Protein AF-A0A1G2DG43-F1 (afdb_monomer)

pLDDT: mean 92.09, std 10.32, range [38.53, 98.62]

Foldseek 3Di:
DPDDDPPPLPQAAQAADPLLVVLLVVLVVLLVVLLVVQVVPDVCSVVLLVLLLLLLCLLLVQCVLFKAFHRNHPVQADARRRGVSVSSSLSSLLSVLLVVLCVPVVVPAPVVSLVSSLVSQLVVVVVVVLSCVVSVRMDGHPLNVVPAPPDDDSNHGPLSSVLSSLSSLLSVLLSLLVVCLVVVPDQPDQPDDPPVVLLVLLLSLLVSLCSNCVSFKAFDDDDPVQDDDRRDGVVVSVVLSCLLVVLLVCLCVVPVVDRPVVSLVSSLVSSLVPVVLVVLVCPVVVRMDGDPSSVSSAPCDADPPSRHGVSSSVSSSSSVSSSVSNSVSCVRSVRVVD

Secondary structure (DSSP, 8-state):
---S-------------HHHHHHHHHHHHHHHHHHHHHHHH-TTHHHHHHHHHHHHHHHHHHSGGGEE--SS-GGGEEETTEEHHHHHHHHHHHHHHHHHHHHHSTTS-HHHHHHHHHHHHHHHHHHHHHHHHHTTS-EE-HHHHHHS-S-EETTEETTHHHHHHHHHHHHHHHHHHHHHHHHT--PPP-SS--HHHHHHHHHHHHHHHHHHHGGGEEE-SS-GGGEEETTEEHHHHHHHHHHHHHHHHHHHHH-TTS-HHHHHHHHHHHHHHHHHHHHHHHHHTTSEEE-HHHHHT--SPBPTTT--BHHHHHHHHHHHHHHHHHHHHHHHHHHHT-

Solvent-accessible surface area (backbone atoms only — not comparable to full-atom values): 18213 Å² total; per-residue (Å²): 144,86,87,82,83,82,70,76,78,80,73,69,54,42,57,64,40,73,57,26,52,51,49,51,52,53,36,51,51,50,32,51,53,41,54,51,55,38,56,75,73,36,96,60,33,69,57,56,50,54,46,37,36,51,38,43,43,52,47,46,66,74,50,33,52,48,41,44,50,28,20,54,23,72,87,36,47,73,54,91,58,29,35,50,56,60,40,44,35,54,33,30,49,54,50,44,42,46,54,49,36,56,69,76,39,59,92,48,50,50,68,58,37,51,52,51,34,35,51,54,48,33,56,53,49,51,54,50,48,35,54,32,42,76,52,61,35,40,46,72,24,69,56,40,59,73,70,52,92,79,53,64,57,78,88,34,52,57,63,53,72,58,51,43,38,38,53,43,46,31,35,50,22,21,34,54,27,54,46,44,59,70,70,61,57,90,72,74,84,77,92,68,85,58,59,69,62,54,49,52,43,34,45,52,31,49,49,39,48,51,67,69,45,45,60,45,39,48,47,37,90,64,64,77,86,36,43,78,54,89,50,46,38,52,64,59,53,49,51,53,36,50,49,54,52,49,34,47,49,48,45,52,70,78,42,67,90,52,53,70,65,58,47,51,53,52,27,39,52,52,40,34,70,54,47,47,59,51,50,43,51,31,39,78,72,52,35,37,40,69,30,70,54,45,57,69,70,49,89,79,51,52,40,94,85,74,62,39,50,48,65,60,62,56,42,49,39,52,54,47,45,28,32,50,20,24,31,50,30,51,52,52,44,72,71,62,76,79

Radius of gyration: 20.34 Å; Cα contacts (8 Å, |Δi|>4): 394; chains: 1; bounding box: 60×52×55 Å

Structure (mmCIF, N/CA/C/O backbone):
data_AF-A0A1G2DG43-F1
#
_entry.id   AF-A0A1G2DG43-F1
#
loop_
_atom_site.group_PDB
_atom_site.id
_atom_site.type_symbol
_atom_site.label_atom_id
_atom_site.label_alt_id
_atom_site.label_comp_id
_atom_site.label_asym_id
_atom_site.label_entity_id
_atom_site.label_seq_id
_atom_site.pdbx_PDB_ins_code
_atom_site.Cartn_x
_atom_site.Cartn_y
_atom_site.Cartn_z
_atom_site.occupancy
_atom_site.B_iso_or_equiv
_atom_site.auth_seq_id
_atom_site.auth_comp_id
_atom_site.auth_asym_id
_atom_site.auth_atom_id
_atom_site.pdbx_PDB_model_num
ATOM 1 N N . MET A 1 1 ? 34.397 -15.440 -4.570 1.00 42.72 1 MET A N 1
ATOM 2 C CA . MET A 1 1 ? 33.409 -15.708 -5.636 1.00 42.72 1 MET A CA 1
ATOM 3 C C . MET A 1 1 ? 32.446 -14.517 -5.685 1.00 42.72 1 MET A C 1
ATOM 5 O O . MET A 1 1 ? 31.267 -14.672 -5.422 1.00 42.72 1 MET A O 1
ATOM 9 N N . LEU A 1 2 ? 32.991 -13.309 -5.891 1.00 42.50 2 LEU A N 1
ATOM 10 C CA . LEU A 1 2 ? 32.299 -12.019 -5.708 1.00 42.50 2 LEU A CA 1
ATOM 11 C C . LEU A 1 2 ? 32.772 -10.980 -6.746 1.00 42.50 2 LEU A C 1
ATOM 13 O O . LEU A 1 2 ? 32.818 -9.795 -6.466 1.00 42.50 2 LEU A O 1
ATOM 17 N N . ASP A 1 3 ? 33.137 -11.440 -7.942 1.00 40.53 3 ASP A N 1
ATOM 18 C CA . ASP A 1 3 ? 33.534 -10.575 -9.054 1.00 40.53 3 ASP A CA 1
ATOM 19 C C . ASP A 1 3 ? 32.882 -11.108 -10.324 1.00 40.53 3 ASP A C 1
ATOM 21 O O . ASP A 1 3 ? 33.398 -12.033 -10.948 1.00 40.53 3 ASP A O 1
ATOM 25 N N . THR A 1 4 ? 31.685 -10.610 -10.624 1.00 48.34 4 THR A N 1
ATOM 26 C CA . THR A 1 4 ? 31.028 -10.485 -11.942 1.00 48.34 4 THR A CA 1
ATOM 27 C C . THR A 1 4 ? 29.548 -10.197 -11.688 1.00 48.34 4 THR A C 1
ATOM 29 O O . THR A 1 4 ? 28.960 -10.810 -10.807 1.00 48.34 4 THR A O 1
ATOM 32 N N . PHE A 1 5 ? 28.968 -9.270 -12.457 1.00 41.66 5 PHE A N 1
ATOM 33 C CA . PHE A 1 5 ? 27.602 -8.724 -12.348 1.00 41.66 5 PHE A CA 1
ATOM 34 C C . PHE A 1 5 ? 27.416 -7.536 -11.390 1.00 41.66 5 PHE A C 1
ATOM 36 O O . PHE A 1 5 ? 26.649 -7.592 -10.439 1.00 41.66 5 PHE A O 1
ATOM 43 N N . LEU A 1 6 ? 28.001 -6.388 -11.740 1.00 38.53 6 LEU A N 1
ATOM 44 C CA . LEU A 1 6 ? 27.188 -5.170 -11.722 1.00 38.53 6 LEU A CA 1
ATOM 45 C C . LEU A 1 6 ? 26.705 -4.953 -13.162 1.00 38.53 6 LEU A C 1
ATOM 47 O O . LEU A 1 6 ? 27.418 -4.315 -13.941 1.00 38.53 6 LEU A O 1
ATOM 51 N N . PRO A 1 7 ? 25.565 -5.540 -13.586 1.00 43.62 7 PRO A N 1
ATOM 52 C CA . PRO A 1 7 ? 24.888 -5.011 -14.758 1.00 43.62 7 PRO A CA 1
ATOM 53 C C . PRO A 1 7 ? 24.679 -3.517 -14.503 1.00 43.62 7 PRO A C 1
ATOM 55 O O . PRO A 1 7 ? 24.339 -3.118 -13.387 1.00 43.62 7 PRO A O 1
ATOM 58 N N . ASN A 1 8 ? 24.978 -2.702 -15.517 1.00 44.72 8 ASN A N 1
ATOM 59 C CA . ASN A 1 8 ? 24.685 -1.271 -15.527 1.00 44.72 8 ASN A CA 1
ATOM 60 C C . ASN A 1 8 ? 23.327 -1.051 -14.845 1.00 44.72 8 ASN A C 1
ATOM 62 O O . ASN A 1 8 ? 22.371 -1.694 -15.285 1.00 44.72 8 ASN A O 1
ATOM 66 N N . PRO A 1 9 ? 23.218 -0.213 -13.795 1.00 52.38 9 PRO A N 1
ATOM 67 C CA . PRO A 1 9 ? 21.912 0.095 -13.239 1.00 52.38 9 PRO A CA 1
ATOM 68 C C . PRO A 1 9 ? 21.076 0.614 -14.405 1.00 52.38 9 PRO A C 1
ATOM 70 O O . PRO A 1 9 ? 21.485 1.568 -15.071 1.00 52.38 9 PRO A O 1
ATOM 73 N N . CYS A 1 10 ? 19.987 -0.085 -14.728 1.00 53.94 10 CYS A N 1
ATOM 74 C CA . CYS A 1 10 ? 19.051 0.336 -15.757 1.00 53.94 10 CYS A CA 1
ATOM 75 C C . CYS A 1 10 ? 18.528 1.709 -15.342 1.00 53.94 10 CYS A C 1
ATOM 77 O O . CYS A 1 10 ? 17.604 1.819 -14.544 1.00 53.94 10 CYS A O 1
ATOM 79 N N . PHE A 1 11 ? 19.169 2.774 -15.819 1.00 69.19 11 PHE A N 1
ATOM 80 C CA . PHE A 1 11 ? 18.642 4.112 -15.666 1.00 69.19 11 PHE A CA 1
ATOM 81 C C . PHE A 1 11 ? 17.390 4.157 -16.524 1.00 69.19 11 PHE A C 1
ATOM 83 O O . PHE A 1 11 ? 17.479 4.149 -17.751 1.00 69.19 11 PHE A O 1
ATOM 90 N N . VAL A 1 12 ? 16.235 4.164 -15.867 1.00 81.88 12 VAL A N 1
ATOM 91 C CA . VAL A 1 12 ? 14.957 4.458 -16.508 1.00 81.88 12 VAL A CA 1
ATOM 92 C C . VAL A 1 12 ? 15.103 5.714 -17.344 1.00 81.88 12 VAL A C 1
ATOM 94 O O . VAL A 1 12 ? 15.750 6.673 -16.913 1.00 81.88 12 VAL A O 1
ATOM 97 N N . ASP A 1 13 ? 14.537 5.703 -18.547 1.00 90.38 13 ASP A N 1
ATOM 98 C CA . ASP A 1 13 ? 14.584 6.867 -19.416 1.00 90.38 13 ASP A CA 1
ATOM 99 C C . ASP A 1 13 ? 13.811 8.021 -18.762 1.00 90.38 13 ASP A C 1
ATOM 101 O O . ASP A 1 13 ? 12.587 7.998 -18.649 1.00 90.38 13 ASP A O 1
ATOM 105 N N . LYS A 1 14 ? 14.545 9.037 -18.297 1.00 91.94 14 LYS A N 1
ATOM 106 C CA . LYS A 1 14 ? 13.989 10.245 -17.665 1.00 91.94 14 LYS A CA 1
ATOM 107 C C . LYS A 1 14 ? 13.866 11.411 -18.643 1.00 91.94 14 LYS A C 1
ATOM 109 O O . LYS A 1 14 ? 13.759 12.557 -1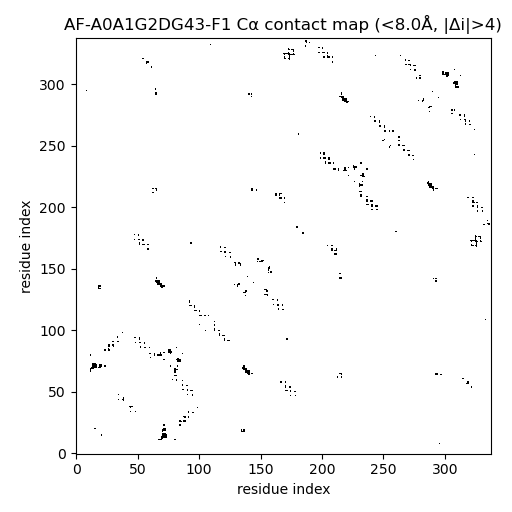8.199 1.00 91.94 14 LYS A O 1
ATOM 114 N N . SER A 1 15 ? 13.941 11.167 -19.950 1.00 94.56 15 SER A N 1
ATOM 115 C CA . SER A 1 15 ? 13.713 12.193 -20.965 1.00 94.56 15 SER A CA 1
ATOM 116 C C . SER A 1 15 ? 12.246 12.622 -20.950 1.00 94.56 15 SER A C 1
ATOM 118 O O . SER A 1 15 ? 11.348 11.800 -20.932 1.00 94.56 15 SER A O 1
ATOM 120 N N . LEU A 1 16 ? 11.962 13.923 -20.895 1.00 96.56 16 LEU A N 1
ATOM 121 C CA . LEU A 1 16 ? 10.571 14.380 -20.873 1.00 96.56 16 LEU A CA 1
ATOM 122 C C . LEU A 1 16 ? 9.963 14.254 -22.276 1.00 96.56 16 LEU A C 1
ATOM 124 O O . LEU A 1 16 ? 10.383 14.968 -23.190 1.00 96.56 16 LEU A O 1
ATOM 128 N N . THR A 1 17 ? 8.950 13.403 -22.437 1.00 97.12 17 THR A N 1
ATOM 129 C CA . THR A 1 17 ? 8.164 13.336 -23.679 1.00 97.12 17 THR A CA 1
ATOM 130 C C . THR A 1 17 ? 6.966 14.285 -23.620 1.00 97.12 17 THR A C 1
ATOM 132 O O . THR A 1 17 ? 6.580 14.777 -22.558 1.00 97.12 17 THR A O 1
ATOM 135 N N . TRP A 1 18 ? 6.337 14.547 -24.770 1.00 97.12 18 TRP A N 1
ATOM 136 C CA . TRP A 1 18 ? 5.094 15.326 -24.812 1.00 97.12 18 TRP A CA 1
ATOM 137 C C . TRP A 1 18 ? 3.977 14.665 -23.992 1.00 97.12 18 TRP A C 1
ATOM 139 O O . TRP A 1 18 ? 3.295 15.347 -23.228 1.00 97.12 18 TRP A O 1
ATOM 149 N N . CYS A 1 19 ? 3.825 13.341 -24.104 1.00 96.56 19 CYS A N 1
ATOM 150 C CA . CYS A 1 19 ? 2.866 12.574 -23.311 1.00 96.56 19 CYS A CA 1
ATOM 151 C C . CYS A 1 19 ? 3.152 12.706 -21.811 1.00 96.56 19 CYS A C 1
ATOM 153 O O . CYS A 1 19 ? 2.226 12.987 -21.052 1.00 96.56 19 CYS A O 1
ATOM 155 N N . GLY A 1 20 ? 4.423 12.599 -21.402 1.00 96.25 20 GLY A N 1
ATOM 156 C CA . GLY A 1 20 ? 4.839 12.776 -20.008 1.00 96.25 20 GLY A CA 1
ATOM 157 C C . GLY A 1 20 ? 4.494 14.165 -19.473 1.00 96.25 20 GLY A C 1
ATOM 158 O O . GLY A 1 20 ? 3.842 14.285 -18.439 1.00 96.25 20 GLY A O 1
ATOM 159 N N . ALA A 1 21 ? 4.815 15.220 -20.228 1.00 97.19 21 ALA A N 1
ATOM 160 C CA . ALA A 1 21 ? 4.497 16.596 -19.842 1.00 97.19 21 ALA A CA 1
ATOM 161 C C . ALA A 1 21 ? 2.983 16.843 -19.708 1.00 97.19 21 ALA A C 1
ATOM 163 O O . ALA A 1 21 ? 2.533 17.496 -18.764 1.00 97.19 21 ALA A O 1
ATOM 164 N N . VAL A 1 22 ? 2.178 16.319 -20.641 1.00 97.44 22 VAL A N 1
ATOM 165 C CA . VAL A 1 22 ? 0.712 16.428 -20.583 1.00 97.44 22 VAL A CA 1
ATOM 166 C C . VAL A 1 22 ? 0.156 15.665 -19.381 1.00 97.44 22 VAL A C 1
ATOM 168 O O . VAL A 1 22 ? -0.708 16.197 -18.681 1.00 97.44 22 VAL A O 1
ATOM 171 N N . ALA A 1 23 ? 0.658 14.456 -19.116 1.00 96.62 23 ALA A N 1
ATOM 172 C CA . ALA A 1 23 ? 0.257 13.654 -17.966 1.00 96.62 23 ALA A CA 1
ATOM 173 C C . ALA A 1 23 ? 0.592 14.358 -16.644 1.00 96.62 23 ALA A C 1
ATOM 175 O O . ALA A 1 23 ? -0.288 14.481 -15.792 1.00 96.62 23 ALA A O 1
ATOM 176 N N . ASP A 1 24 ? 1.802 14.905 -16.504 1.00 95.94 24 ASP A N 1
ATOM 177 C CA . ASP A 1 24 ? 2.209 15.672 -15.324 1.00 95.94 24 ASP A CA 1
ATOM 178 C C . ASP A 1 24 ? 1.268 16.845 -15.061 1.00 95.94 24 ASP A C 1
ATOM 180 O O . ASP A 1 24 ? 0.738 16.999 -13.959 1.00 95.94 24 ASP A O 1
ATOM 184 N N . ILE A 1 25 ? 1.009 17.660 -16.087 1.00 97.31 25 ILE A N 1
ATOM 185 C CA . ILE A 1 25 ? 0.115 18.815 -15.973 1.00 97.31 25 ILE A CA 1
ATOM 186 C C . ILE A 1 25 ? -1.295 18.355 -15.585 1.00 97.31 25 ILE A C 1
ATOM 188 O O . ILE A 1 25 ? -1.892 18.916 -14.664 1.00 97.31 25 ILE A O 1
ATOM 192 N N . ALA A 1 26 ? -1.830 17.324 -16.243 1.00 97.62 26 ALA A N 1
ATOM 193 C CA . ALA A 1 26 ? -3.168 16.810 -15.966 1.00 97.62 26 ALA A CA 1
ATOM 194 C C . ALA A 1 26 ? -3.300 16.263 -14.533 1.00 97.62 26 ALA A C 1
ATOM 196 O O . ALA A 1 26 ? -4.282 16.562 -13.841 1.00 97.62 26 ALA A O 1
ATOM 197 N N . ILE A 1 27 ? -2.303 15.509 -14.060 1.00 97.62 27 ILE A N 1
ATOM 198 C CA . ILE A 1 27 ? -2.265 14.966 -12.700 1.00 97.62 27 ILE A CA 1
ATOM 199 C C . ILE A 1 27 ? -2.175 16.104 -11.685 1.00 97.62 27 ILE A C 1
ATOM 201 O O . ILE A 1 27 ? -2.984 16.160 -10.759 1.00 97.62 27 ILE A O 1
ATOM 205 N N . LEU A 1 28 ? -1.254 17.052 -11.867 1.00 97.75 28 LEU A N 1
ATOM 206 C CA . LEU A 1 28 ? -1.068 18.166 -10.936 1.00 97.75 28 LEU A CA 1
ATOM 207 C C . LEU A 1 28 ? -2.308 19.066 -10.857 1.00 97.75 28 LEU A C 1
ATOM 209 O O . LEU A 1 28 ? -2.715 19.450 -9.758 1.00 97.75 28 LEU A O 1
ATOM 213 N N . LEU A 1 29 ? -2.967 19.354 -11.984 1.00 98.19 29 LEU A N 1
ATOM 214 C CA . LEU A 1 29 ? -4.235 20.091 -11.991 1.00 98.19 29 LEU A CA 1
ATOM 215 C C . LEU A 1 29 ? -5.341 19.329 -11.249 1.00 98.19 29 LEU A C 1
ATOM 217 O O . LEU A 1 29 ? -6.080 19.927 -10.462 1.00 98.19 29 LEU A O 1
ATOM 221 N N . SER A 1 30 ? -5.423 18.010 -11.439 1.00 97.75 30 SER A N 1
ATOM 222 C CA . SER A 1 30 ? -6.381 17.151 -10.730 1.00 97.75 30 SER A CA 1
ATOM 223 C C . SER A 1 30 ? -6.117 17.132 -9.221 1.00 97.75 30 SER A C 1
ATOM 225 O O . SER A 1 30 ? -7.047 17.275 -8.425 1.00 97.75 30 SER A O 1
ATOM 227 N N . VAL A 1 31 ? -4.847 17.039 -8.811 1.00 98.38 31 VAL A N 1
ATOM 228 C CA . VAL A 1 31 ? -4.414 17.120 -7.407 1.00 98.38 31 VAL A CA 1
ATOM 229 C C . VAL A 1 31 ? -4.837 18.453 -6.791 1.00 98.38 31 VAL A C 1
ATOM 231 O O . VAL A 1 31 ? -5.452 18.463 -5.723 1.00 98.38 31 VAL A O 1
ATOM 234 N N . ILE A 1 32 ? -4.576 19.574 -7.474 1.00 98.50 32 ILE A N 1
ATOM 235 C CA . ILE A 1 32 ? -4.974 20.912 -7.014 1.00 98.50 32 ILE A CA 1
ATOM 236 C C . ILE A 1 32 ? -6.494 20.994 -6.845 1.00 98.50 32 ILE A C 1
ATOM 238 O O . ILE A 1 32 ? -6.965 21.454 -5.803 1.00 98.50 32 ILE A O 1
ATOM 242 N N . ALA A 1 33 ? -7.264 20.522 -7.828 1.00 98.31 33 ALA A N 1
ATOM 243 C CA . ALA A 1 33 ? -8.723 20.562 -7.788 1.00 98.31 33 ALA A CA 1
ATOM 244 C C . ALA A 1 33 ? -9.296 19.741 -6.619 1.00 98.31 33 ALA A C 1
ATOM 246 O O . ALA A 1 33 ? -10.126 20.245 -5.856 1.00 98.31 33 ALA A O 1
ATOM 247 N N . ILE A 1 34 ? -8.819 18.505 -6.427 1.00 98.25 34 ILE A N 1
ATOM 248 C CA . ILE A 1 34 ? -9.261 17.642 -5.325 1.00 98.25 34 ILE A CA 1
ATOM 249 C C . ILE A 1 34 ? -8.854 18.230 -3.974 1.00 98.25 34 ILE A C 1
ATOM 251 O O . ILE A 1 34 ? -9.683 18.314 -3.068 1.00 98.25 34 ILE A O 1
ATOM 255 N N . PHE A 1 35 ? -7.611 18.688 -3.816 1.00 98.06 35 PHE A N 1
ATOM 256 C CA . PHE A 1 35 ? -7.151 19.251 -2.542 1.00 98.06 35 PHE A CA 1
ATOM 257 C C . PHE A 1 35 ? -7.890 20.544 -2.205 1.00 98.06 35 PHE A C 1
ATOM 259 O O . PHE A 1 35 ? -8.261 20.755 -1.048 1.00 98.06 35 PHE A O 1
ATOM 266 N N . TYR A 1 36 ? -8.185 21.371 -3.209 1.00 98.25 36 TYR A N 1
ATOM 267 C CA . TYR A 1 36 ? -9.045 22.534 -3.044 1.00 98.25 36 TYR A CA 1
ATOM 268 C C . TYR A 1 36 ? -10.448 22.133 -2.575 1.00 98.25 36 TYR A C 1
ATOM 270 O O . TYR A 1 36 ? -10.913 22.666 -1.566 1.00 98.25 36 TYR A O 1
ATOM 278 N N . ALA A 1 37 ? -11.101 21.165 -3.227 1.00 97.81 37 ALA A N 1
ATOM 279 C CA . ALA A 1 37 ? -12.425 20.688 -2.823 1.00 97.81 37 ALA A CA 1
ATOM 280 C C . ALA A 1 37 ? -12.427 20.155 -1.378 1.00 97.81 37 ALA A C 1
ATOM 282 O O . ALA A 1 37 ? -13.263 20.557 -0.567 1.00 97.81 37 ALA A O 1
ATOM 283 N N . LEU A 1 38 ? -11.435 19.335 -1.014 1.00 96.88 38 LEU A N 1
ATOM 284 C CA . LEU A 1 38 ? -11.269 18.831 0.352 1.00 96.88 38 LEU A CA 1
ATOM 285 C C . LEU A 1 38 ? -11.064 19.963 1.359 1.00 96.88 38 LEU A C 1
ATOM 287 O O . LEU A 1 38 ? -11.635 19.910 2.447 1.00 96.88 38 LEU A O 1
ATOM 291 N N . SER A 1 39 ? -10.295 20.997 1.002 1.00 97.75 39 SER A N 1
ATOM 292 C CA . SER A 1 39 ? -10.044 22.144 1.882 1.00 97.75 39 SER A CA 1
ATOM 293 C C . SER A 1 39 ? -11.300 22.942 2.226 1.00 97.75 39 SER A C 1
ATOM 295 O O . SER A 1 39 ? -11.346 23.591 3.271 1.00 97.75 39 SER A O 1
ATOM 297 N N . ARG A 1 40 ? -12.331 22.876 1.373 1.00 97.88 40 ARG A N 1
ATOM 298 C CA . ARG A 1 40 ? -13.625 23.530 1.598 1.00 97.88 40 ARG A CA 1
ATOM 299 C C . ARG A 1 40 ? -14.560 22.724 2.492 1.00 97.88 40 ARG A C 1
ATOM 301 O O . ARG A 1 40 ? -15.478 23.308 3.057 1.00 97.88 40 ARG A O 1
ATOM 308 N N . VAL A 1 41 ? -14.340 21.415 2.614 1.00 96.81 41 VAL A N 1
ATOM 309 C CA . VAL A 1 41 ? -15.258 20.505 3.315 1.00 96.81 41 VAL A CA 1
ATOM 310 C C . VAL A 1 41 ? -14.684 20.002 4.636 1.00 96.81 41 VAL A C 1
ATOM 312 O O . VAL A 1 41 ? -15.401 19.961 5.633 1.00 96.81 41 VAL A O 1
ATOM 315 N N . TYR A 1 42 ? -13.397 19.654 4.681 1.00 95.69 42 TYR A N 1
ATOM 316 C CA . TYR A 1 42 ? -12.766 19.087 5.872 1.00 95.69 42 TYR A CA 1
ATOM 317 C C . TYR A 1 42 ? -11.801 20.085 6.526 1.00 95.69 42 TYR A C 1
ATOM 319 O O . TYR A 1 42 ? -10.759 20.403 5.946 1.00 95.69 42 TYR A O 1
ATOM 327 N N . PRO A 1 43 ? -12.040 20.500 7.784 1.00 94.06 43 PRO A N 1
ATOM 328 C CA . PRO A 1 43 ? -11.106 21.354 8.524 1.00 94.06 43 PRO A CA 1
ATOM 329 C C . PRO A 1 43 ? -9.701 20.745 8.654 1.00 94.06 43 PRO A C 1
ATOM 331 O O . PRO A 1 43 ? -8.697 21.453 8.666 1.00 94.06 43 PRO A O 1
ATOM 334 N N . ASN A 1 44 ? -9.613 19.412 8.715 1.00 95.19 44 ASN A N 1
ATOM 335 C CA . ASN A 1 44 ? -8.368 18.657 8.848 1.00 95.19 44 ASN A CA 1
ATOM 336 C C . ASN A 1 44 ? -7.847 18.079 7.515 1.00 95.19 44 ASN A C 1
ATOM 338 O O . ASN A 1 44 ? -7.080 17.112 7.534 1.00 95.19 44 ASN A O 1
ATOM 342 N N . TRP A 1 45 ? -8.213 18.665 6.366 1.00 96.81 45 TRP A N 1
ATOM 343 C CA . TRP A 1 45 ? -7.852 18.154 5.035 1.00 96.81 45 TRP A CA 1
ATOM 344 C C . TRP A 1 45 ? -6.348 17.892 4.860 1.00 96.81 45 TRP A C 1
ATOM 346 O O . TRP A 1 45 ? -5.976 16.854 4.322 1.00 96.81 45 TRP A O 1
ATOM 356 N N . LYS A 1 46 ? -5.467 18.757 5.388 1.00 97.75 46 LYS A N 1
ATOM 357 C CA . LYS A 1 46 ? -4.003 18.580 5.295 1.00 97.75 46 LYS A CA 1
ATOM 358 C C . LYS A 1 46 ? -3.535 17.265 5.913 1.00 97.75 46 LYS A C 1
ATOM 360 O O . LYS A 1 46 ? -2.640 16.610 5.398 1.00 97.75 46 LYS A O 1
ATOM 365 N N . ALA A 1 47 ? -4.152 16.871 7.024 1.00 96.88 47 ALA A N 1
ATOM 366 C CA . ALA A 1 47 ? -3.829 15.614 7.674 1.00 96.88 47 ALA A CA 1
ATOM 367 C C . ALA A 1 47 ? -4.351 14.410 6.894 1.00 96.88 47 ALA A C 1
ATOM 369 O O . ALA A 1 47 ? -3.662 13.401 6.823 1.00 96.88 47 ALA A O 1
ATOM 370 N N . ARG A 1 48 ? -5.546 14.529 6.305 1.00 97.56 48 ARG A N 1
ATOM 371 C CA . ARG A 1 48 ? -6.106 13.508 5.411 1.00 97.56 48 ARG A CA 1
ATOM 372 C C . ARG A 1 48 ? -5.181 13.297 4.210 1.00 97.56 48 ARG A C 1
ATOM 374 O O . ARG A 1 48 ? -4.834 12.159 3.919 1.00 97.56 48 ARG A O 1
ATOM 381 N N . VAL A 1 49 ? -4.707 14.385 3.601 1.00 98.31 49 VAL A N 1
ATOM 382 C CA . VAL A 1 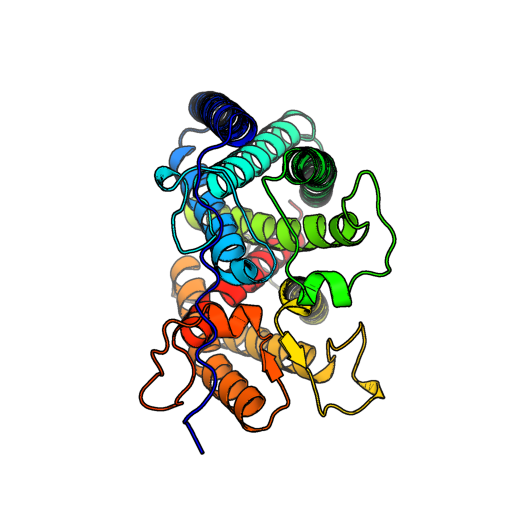49 ? -3.701 14.345 2.531 1.00 98.31 49 VAL A CA 1
ATOM 383 C C . VAL A 1 49 ? -2.415 13.677 3.005 1.00 98.31 49 VAL A C 1
ATOM 385 O O . VAL A 1 49 ? -2.006 12.697 2.402 1.00 98.31 49 VAL A O 1
ATOM 388 N N . GLY A 1 50 ? -1.817 14.132 4.110 1.00 98.25 50 GLY A N 1
ATOM 389 C CA . GLY A 1 50 ? -0.549 13.578 4.597 1.00 98.25 50 GLY A CA 1
ATOM 390 C C . GLY A 1 50 ? -0.614 12.092 4.972 1.00 98.25 50 GLY A C 1
ATOM 391 O O . GLY A 1 50 ? 0.313 11.349 4.674 1.00 98.25 50 GLY A O 1
ATOM 392 N N . ILE A 1 51 ? -1.711 11.638 5.588 1.00 98.19 51 ILE A N 1
ATOM 393 C CA . ILE A 1 51 ? -1.901 10.220 5.936 1.00 98.19 51 ILE A CA 1
ATOM 394 C C . ILE A 1 51 ? -2.077 9.374 4.672 1.00 98.19 51 ILE A C 1
ATOM 396 O O . ILE A 1 51 ? -1.450 8.323 4.565 1.00 98.19 51 ILE A O 1
ATOM 400 N N . MET A 1 52 ? -2.918 9.818 3.727 1.00 98.62 52 MET A N 1
ATOM 401 C CA . MET A 1 52 ? -3.130 9.086 2.475 1.00 98.62 52 MET A CA 1
ATOM 402 C C . MET A 1 52 ? -1.837 9.018 1.665 1.00 98.62 52 MET A C 1
ATOM 404 O O . MET A 1 52 ? -1.437 7.933 1.262 1.00 98.62 52 MET A O 1
ATOM 408 N N . PHE A 1 53 ? -1.155 10.156 1.513 1.00 98.25 53 PHE A N 1
ATOM 409 C CA . PHE A 1 53 ? 0.144 10.234 0.858 1.00 98.25 53 PHE A CA 1
ATOM 410 C C . PHE A 1 53 ? 1.144 9.279 1.502 1.00 98.25 53 PHE A C 1
ATOM 412 O O . PHE A 1 53 ? 1.805 8.545 0.790 1.00 98.25 53 PHE A O 1
ATOM 419 N N . GLY A 1 54 ? 1.217 9.216 2.837 1.00 97.50 54 GLY A N 1
ATOM 420 C CA . GLY A 1 54 ? 2.092 8.266 3.525 1.00 97.50 54 GLY A CA 1
ATOM 421 C C . GLY A 1 54 ? 1.769 6.802 3.206 1.00 97.50 54 GLY A C 1
ATOM 422 O O . GLY A 1 54 ? 2.684 6.020 2.979 1.00 97.50 54 GLY A O 1
ATOM 423 N N . GLY A 1 55 ? 0.485 6.432 3.147 1.00 97.88 55 GLY A N 1
ATOM 424 C CA . GLY A 1 55 ? 0.065 5.074 2.780 1.00 97.88 55 GLY A CA 1
ATOM 425 C C . GLY A 1 55 ? 0.387 4.717 1.325 1.00 97.88 55 GLY A C 1
ATOM 426 O O . GLY A 1 55 ? 0.948 3.656 1.072 1.00 97.88 55 GLY A O 1
ATOM 427 N N . VAL A 1 56 ? 0.078 5.620 0.389 1.00 97.88 56 VAL A N 1
ATOM 428 C CA . VAL A 1 56 ? 0.389 5.461 -1.043 1.00 97.88 56 VAL A CA 1
ATOM 429 C C . VAL A 1 56 ? 1.899 5.448 -1.273 1.00 97.88 56 VAL A C 1
ATOM 431 O O . VAL A 1 56 ? 2.385 4.610 -2.014 1.00 97.88 56 VAL A O 1
ATOM 434 N N . PHE A 1 57 ? 2.653 6.322 -0.608 1.00 96.62 57 PHE A N 1
ATOM 435 C CA . PHE A 1 57 ? 4.106 6.389 -0.739 1.00 96.62 57 PHE A CA 1
ATOM 436 C C . PHE A 1 57 ? 4.794 5.131 -0.204 1.00 96.62 57 PHE A C 1
ATOM 438 O O . PHE A 1 57 ? 5.728 4.656 -0.832 1.00 96.62 57 PHE A O 1
ATOM 445 N N . ILE A 1 58 ? 4.333 4.566 0.923 1.00 95.56 58 ILE A N 1
ATOM 446 C CA . ILE A 1 58 ? 4.831 3.267 1.404 1.00 95.56 58 ILE A CA 1
ATOM 447 C C . ILE A 1 58 ? 4.625 2.199 0.331 1.00 95.56 58 ILE A C 1
ATOM 449 O O . ILE A 1 58 ? 5.544 1.441 0.053 1.00 95.56 58 ILE A O 1
ATOM 453 N N . PHE A 1 59 ? 3.434 2.143 -0.264 1.00 95.00 59 PHE A N 1
ATOM 454 C CA . PHE A 1 59 ? 3.163 1.214 -1.352 1.00 95.00 59 PHE A CA 1
ATOM 455 C C . PHE A 1 59 ? 4.119 1.462 -2.526 1.00 95.00 59 PHE A C 1
ATOM 457 O O . PHE A 1 59 ? 4.969 0.622 -2.788 1.00 95.00 59 PHE A O 1
ATOM 464 N N . GLU A 1 60 ? 4.068 2.648 -3.132 1.00 93.94 60 GLU A N 1
ATOM 465 C CA . GLU A 1 60 ? 4.848 3.008 -4.320 1.00 93.94 60 GLU A CA 1
ATOM 466 C C . GLU A 1 60 ? 6.353 2.783 -4.149 1.00 93.94 60 GLU A C 1
ATOM 468 O O . GLU A 1 60 ? 7.008 2.273 -5.053 1.00 93.94 60 GLU A O 1
ATOM 473 N N . LEU A 1 61 ? 6.903 3.142 -2.984 1.00 92.25 61 LEU A N 1
ATOM 474 C CA . LEU A 1 61 ? 8.325 2.991 -2.700 1.00 92.25 61 LEU A CA 1
ATOM 475 C C . LEU A 1 61 ? 8.759 1.530 -2.700 1.00 92.25 61 LEU A C 1
ATOM 477 O O . LEU A 1 61 ? 9.831 1.211 -3.198 1.00 92.25 61 LEU A O 1
ATOM 481 N N . PHE A 1 62 ? 7.957 0.658 -2.099 1.00 90.06 62 PHE A N 1
ATOM 482 C CA . PHE A 1 62 ? 8.365 -0.721 -1.889 1.00 90.06 62 PHE A CA 1
ATOM 483 C C . PHE A 1 62 ? 7.890 -1.674 -2.974 1.00 90.06 62 PHE A C 1
ATOM 485 O O . PHE A 1 62 ? 8.404 -2.780 -3.044 1.00 90.06 62 PHE A O 1
ATOM 492 N N . THR A 1 63 ? 6.977 -1.247 -3.838 1.00 90.94 63 THR A N 1
ATOM 493 C CA . THR A 1 63 ? 6.628 -1.961 -5.068 1.00 90.94 63 THR A CA 1
ATOM 494 C C . THR A 1 63 ? 7.259 -1.323 -6.308 1.00 90.94 63 THR A C 1
ATOM 496 O O . THR A 1 63 ? 6.954 -1.745 -7.419 1.00 90.94 63 THR A O 1
ATOM 499 N N . SER A 1 64 ? 8.183 -0.363 -6.141 1.00 90.75 64 SER A N 1
ATOM 500 C CA . SER A 1 64 ? 8.935 0.235 -7.253 1.00 90.75 64 SER A CA 1
ATOM 501 C C . SER A 1 64 ? 9.587 -0.787 -8.184 1.00 90.75 64 SER A C 1
ATOM 503 O O . SER A 1 64 ? 9.517 -0.568 -9.387 1.00 90.75 64 SER A O 1
ATOM 505 N N . PRO A 1 65 ? 10.116 -1.938 -7.712 1.00 90.56 65 PRO A N 1
ATOM 506 C CA . PRO A 1 65 ? 10.739 -2.905 -8.613 1.00 90.56 65 PRO A CA 1
ATOM 507 C C . PRO A 1 65 ? 9.765 -3.604 -9.568 1.00 90.56 65 PRO A C 1
ATOM 509 O O . PRO A 1 65 ? 10.194 -4.339 -10.450 1.00 90.56 65 PRO A O 1
ATOM 512 N N . MET A 1 66 ? 8.454 -3.435 -9.378 1.00 91.06 66 MET A N 1
ATOM 513 C CA . MET A 1 66 ? 7.429 -4.059 -10.216 1.00 91.06 66 MET A CA 1
ATOM 514 C C . MET A 1 66 ? 7.135 -3.260 -11.489 1.00 91.06 66 MET A C 1
ATOM 516 O O . MET A 1 66 ? 6.509 -3.782 -12.416 1.00 91.06 66 MET A O 1
ATOM 520 N N . TRP A 1 67 ? 7.549 -1.997 -11.552 1.00 90.50 67 TRP A N 1
ATOM 521 C CA . TRP A 1 67 ? 7.240 -1.132 -12.680 1.00 90.50 67 TRP A CA 1
ATOM 522 C C . TRP A 1 67 ? 8.376 -0.185 -13.014 1.00 90.50 67 TRP A C 1
ATOM 524 O O . TRP A 1 67 ? 9.147 0.250 -12.169 1.00 90.50 67 TRP A O 1
ATOM 534 N N . VAL A 1 68 ? 8.395 0.203 -14.276 1.00 91.62 68 VAL A N 1
ATOM 535 C CA . VAL A 1 68 ? 9.281 1.218 -14.816 1.00 91.62 68 VAL A CA 1
ATOM 536 C C . VAL A 1 68 ? 8.399 2.393 -15.211 1.00 91.62 68 VAL A C 1
ATOM 538 O O . VAL A 1 68 ? 7.419 2.211 -15.929 1.00 91.62 68 VAL A O 1
ATOM 541 N N . ASN A 1 69 ? 8.711 3.591 -14.720 1.00 94.00 69 ASN A N 1
ATOM 542 C CA . ASN A 1 69 ? 7.955 4.806 -15.033 1.00 94.00 69 ASN A CA 1
ATOM 543 C C . ASN A 1 69 ? 8.817 5.729 -15.898 1.00 94.00 69 ASN A C 1
ATOM 545 O O . ASN A 1 69 ? 9.423 6.649 -15.343 1.00 94.00 69 ASN A O 1
ATOM 549 N N . PRO A 1 70 ? 8.968 5.484 -17.208 1.00 94.62 70 PRO A N 1
ATOM 550 C CA . PRO A 1 70 ? 9.789 6.332 -18.054 1.00 94.62 70 PRO A CA 1
ATOM 551 C C . PRO A 1 70 ? 9.095 7.665 -18.358 1.00 94.62 70 PRO A C 1
ATOM 553 O O . PRO A 1 70 ? 7.925 7.899 -18.063 1.00 94.62 70 PRO A O 1
ATOM 556 N N . HIS A 1 71 ? 9.852 8.562 -18.969 1.00 95.81 71 HIS A N 1
ATOM 557 C CA . HIS A 1 71 ? 9.357 9.710 -19.713 1.00 95.81 71 HIS A CA 1
ATOM 558 C C . HIS A 1 71 ? 8.706 10.880 -18.948 1.00 95.81 71 HIS A C 1
ATOM 560 O O . HIS A 1 71 ? 8.274 11.857 -19.568 1.00 95.81 71 HIS A O 1
ATOM 566 N N . PHE A 1 72 ? 8.697 10.859 -17.612 1.00 93.06 72 PHE A N 1
ATOM 567 C CA . PHE A 1 72 ? 8.153 11.946 -16.777 1.00 93.06 72 PHE A CA 1
ATOM 568 C C . PHE A 1 72 ? 9.103 13.144 -16.583 1.00 93.06 72 PHE A C 1
ATOM 570 O O . PHE A 1 72 ? 8.766 14.125 -15.928 1.00 93.06 72 PHE A O 1
ATOM 577 N N . GLY A 1 73 ? 10.319 13.094 -17.131 1.00 91.81 73 GLY A N 1
ATOM 578 C CA . GLY A 1 73 ? 11.333 14.114 -16.866 1.00 91.81 73 GLY A CA 1
ATOM 579 C C . GLY A 1 73 ? 12.009 13.937 -15.501 1.00 91.81 73 GLY A C 1
ATOM 580 O O . GLY A 1 73 ? 11.393 13.567 -14.504 1.00 91.81 73 GLY A O 1
ATOM 581 N N . PHE A 1 74 ? 13.308 14.241 -15.418 1.00 90.94 74 PHE A N 1
ATOM 582 C CA . PHE A 1 74 ? 14.107 14.031 -14.197 1.00 90.94 74 PHE A CA 1
ATOM 583 C C . PHE A 1 74 ? 13.509 14.663 -12.926 1.00 90.94 74 PHE A C 1
ATOM 585 O O . PHE A 1 74 ? 13.739 14.168 -11.824 1.00 90.94 74 PHE A O 1
ATOM 592 N N . PHE A 1 75 ? 12.749 15.750 -13.076 1.00 91.25 75 PHE A N 1
ATOM 593 C CA . PHE A 1 75 ? 12.169 16.500 -11.972 1.00 91.25 75 PHE A CA 1
ATOM 594 C C . PHE A 1 75 ? 10.965 15.812 -11.334 1.00 91.25 75 PHE A C 1
ATOM 596 O O . PHE A 1 75 ? 10.561 16.292 -10.286 1.00 91.25 75 PHE A O 1
ATOM 603 N N . ALA A 1 76 ? 10.376 14.766 -11.928 1.00 91.94 76 ALA A N 1
ATOM 604 C CA . ALA A 1 76 ? 9.170 14.094 -11.430 1.00 91.94 76 ALA A CA 1
ATOM 605 C C . ALA A 1 76 ? 9.459 12.925 -10.463 1.00 91.94 76 ALA A C 1
ATOM 607 O O . ALA A 1 76 ? 8.550 12.411 -9.803 1.00 91.94 76 ALA A O 1
ATOM 608 N N . TYR A 1 77 ? 10.723 12.504 -10.352 1.00 90.69 77 TYR A N 1
ATOM 609 C CA . TYR A 1 77 ? 11.139 11.334 -9.575 1.00 90.69 77 TYR A CA 1
ATOM 610 C C . TYR A 1 77 ? 11.502 11.709 -8.134 1.00 90.69 77 TYR A C 1
ATOM 612 O O . TYR A 1 77 ? 12.258 12.647 -7.893 1.00 90.69 77 TYR A O 1
ATOM 620 N N . ALA A 1 78 ? 10.981 10.951 -7.169 1.00 87.50 78 ALA A N 1
ATOM 621 C CA . ALA A 1 78 ? 11.305 11.076 -5.749 1.00 87.50 78 ALA A CA 1
ATOM 622 C C . ALA A 1 78 ? 12.462 10.155 -5.341 1.00 87.50 78 ALA A C 1
ATOM 624 O O . ALA A 1 78 ? 13.364 10.568 -4.613 1.00 87.50 78 ALA A O 1
ATOM 625 N N . HIS A 1 79 ? 12.436 8.905 -5.807 1.00 83.50 79 HIS A N 1
ATOM 626 C CA . HIS A 1 79 ? 13.458 7.906 -5.511 1.00 83.50 79 HIS A CA 1
ATOM 627 C C . HIS A 1 79 ? 13.505 6.869 -6.632 1.00 83.50 79 HIS A C 1
ATOM 629 O O . HIS A 1 79 ? 12.515 6.182 -6.852 1.00 83.50 79 HIS A O 1
ATOM 635 N N . ARG A 1 80 ? 14.640 6.766 -7.334 1.00 84.38 80 ARG A N 1
ATOM 636 C CA . ARG A 1 80 ? 14.801 5.928 -8.537 1.00 84.38 80 ARG A CA 1
ATOM 637 C C . ARG A 1 80 ? 13.650 6.107 -9.532 1.00 84.38 80 ARG A C 1
ATOM 639 O O . ARG A 1 80 ? 13.640 7.147 -10.199 1.00 84.38 80 ARG A O 1
ATOM 646 N N . ASP A 1 81 ? 12.712 5.164 -9.553 1.00 84.69 81 ASP A N 1
ATOM 647 C CA . ASP A 1 81 ? 11.600 5.056 -10.507 1.00 84.69 81 ASP A CA 1
ATOM 648 C C . ASP A 1 81 ? 10.252 5.423 -9.878 1.00 84.69 81 ASP A C 1
ATOM 650 O O . ASP A 1 81 ? 9.231 5.536 -10.556 1.00 84.69 81 ASP A O 1
ATOM 654 N N . VAL A 1 82 ? 10.256 5.696 -8.573 1.00 89.12 82 VAL A N 1
ATOM 655 C CA . VAL A 1 82 ? 9.119 6.240 -7.837 1.00 89.12 82 VAL A CA 1
ATOM 656 C C . VAL A 1 82 ? 8.949 7.701 -8.225 1.00 89.12 82 VAL A C 1
ATOM 658 O O . VAL A 1 82 ? 9.799 8.539 -7.901 1.00 89.12 82 VAL A O 1
ATOM 661 N N . THR A 1 83 ? 7.839 8.035 -8.880 1.00 93.69 83 THR A N 1
ATOM 662 C CA . THR A 1 83 ? 7.506 9.423 -9.219 1.00 93.69 83 THR A CA 1
ATOM 663 C C . THR A 1 83 ? 6.602 10.031 -8.149 1.00 93.69 83 THR A C 1
ATOM 665 O O . THR A 1 83 ? 5.586 9.451 -7.748 1.00 93.69 83 THR A O 1
ATOM 668 N N . TYR A 1 84 ? 6.937 11.230 -7.656 1.00 94.81 84 TYR A N 1
ATOM 669 C CA . TYR A 1 84 ? 6.025 11.911 -6.728 1.00 94.81 84 TYR A CA 1
ATOM 670 C C . TYR A 1 84 ? 4.759 12.374 -7.446 1.00 94.81 84 TYR A C 1
ATOM 672 O O . TYR A 1 84 ? 3.733 12.544 -6.791 1.00 94.81 84 TYR A O 1
ATOM 680 N N . VAL A 1 85 ? 4.811 12.574 -8.769 1.00 95.88 85 VAL A N 1
ATOM 681 C CA . VAL A 1 85 ? 3.640 12.970 -9.553 1.00 95.88 85 VAL A CA 1
ATOM 682 C C . VAL A 1 85 ? 2.601 11.852 -9.547 1.00 95.88 85 VAL A C 1
ATOM 684 O O . VAL A 1 85 ? 1.467 12.110 -9.143 1.00 95.88 85 VAL A O 1
ATOM 687 N N . LEU A 1 86 ? 2.975 10.604 -9.861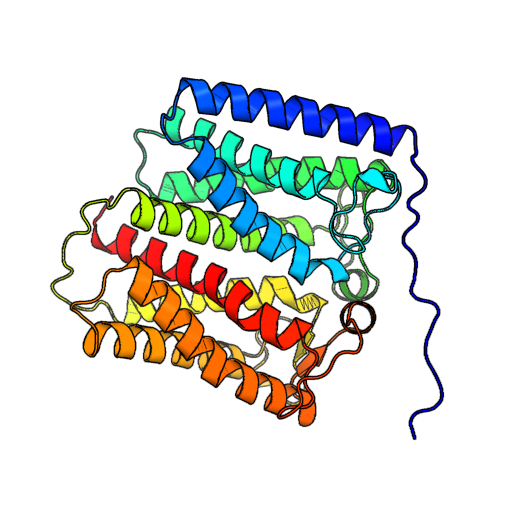 1.00 96.38 86 LEU A N 1
ATOM 688 C CA . LEU A 1 86 ? 2.046 9.470 -9.761 1.00 96.38 86 LEU A CA 1
ATOM 689 C C . LEU A 1 86 ? 1.619 9.219 -8.312 1.00 96.38 86 LEU A C 1
ATOM 691 O O . LEU A 1 86 ? 0.433 9.017 -8.058 1.00 96.38 86 LEU A O 1
ATOM 695 N N . THR A 1 87 ? 2.536 9.338 -7.346 1.00 97.31 87 THR A N 1
ATOM 696 C CA . THR A 1 87 ? 2.201 9.209 -5.914 1.00 97.31 87 THR A CA 1
ATOM 697 C C . THR A 1 87 ? 1.123 10.224 -5.492 1.00 97.31 87 THR A C 1
ATOM 699 O O . THR A 1 87 ? 0.160 9.886 -4.791 1.00 97.31 87 THR A O 1
ATOM 702 N N . LEU A 1 88 ? 1.241 11.485 -5.926 1.00 97.81 88 LEU A N 1
ATOM 703 C CA . LEU A 1 88 ? 0.232 12.521 -5.689 1.00 97.81 88 LEU A CA 1
ATOM 704 C C . LEU A 1 88 ? -1.058 12.246 -6.465 1.00 97.81 88 LEU A C 1
ATOM 706 O O . LEU A 1 88 ? -2.138 12.445 -5.909 1.00 97.81 88 LEU A O 1
ATOM 710 N N . GLY A 1 89 ? -0.959 11.757 -7.702 1.00 98.00 89 GLY A N 1
ATOM 711 C CA . GLY A 1 89 ? -2.094 11.337 -8.523 1.00 98.00 89 GLY A CA 1
ATOM 712 C C . GLY A 1 89 ? -2.938 10.266 -7.836 1.00 98.00 89 GLY A C 1
ATOM 713 O O . GLY A 1 89 ? -4.136 10.470 -7.631 1.00 98.00 89 GLY A O 1
ATOM 714 N N . TRP A 1 90 ? -2.313 9.185 -7.365 1.00 98.12 90 TRP A N 1
ATOM 715 C CA . TRP A 1 90 ? -2.968 8.151 -6.560 1.00 98.12 90 TRP A CA 1
ATOM 716 C C . TRP A 1 90 ? -3.546 8.715 -5.261 1.00 98.12 90 TRP A C 1
ATOM 718 O O . TRP A 1 90 ? -4.695 8.435 -4.920 1.00 98.12 90 TRP A O 1
ATOM 728 N N . THR A 1 91 ? -2.808 9.578 -4.559 1.00 98.56 91 THR A N 1
ATOM 729 C CA . THR A 1 91 ? -3.303 10.238 -3.338 1.00 98.56 91 THR A CA 1
ATOM 730 C C . THR A 1 91 ? -4.584 11.039 -3.605 1.00 98.56 91 THR A C 1
ATOM 732 O O . THR A 1 91 ? -5.553 10.942 -2.845 1.00 98.56 91 THR A O 1
ATOM 735 N N . ALA A 1 92 ? -4.612 11.823 -4.686 1.00 98.56 92 ALA A N 1
ATOM 736 C CA . ALA A 1 92 ? -5.775 12.602 -5.091 1.00 98.56 92 ALA A CA 1
ATOM 737 C C . ALA A 1 92 ? -6.930 11.707 -5.551 1.00 98.56 92 ALA A C 1
ATOM 739 O O . ALA A 1 92 ? -8.068 11.960 -5.158 1.00 98.56 92 ALA A O 1
ATOM 740 N N . LEU A 1 93 ? -6.653 10.634 -6.298 1.00 98.56 93 LEU A N 1
ATOM 741 C CA . LEU A 1 93 ? -7.658 9.655 -6.707 1.00 98.56 93 LEU A CA 1
ATOM 742 C C . LEU A 1 93 ? -8.342 9.021 -5.490 1.00 98.56 93 LEU A C 1
ATOM 744 O O . LEU A 1 93 ? -9.569 9.051 -5.384 1.00 98.56 93 LEU A O 1
ATOM 748 N N . PHE A 1 94 ? -7.563 8.510 -4.534 1.00 98.62 94 PHE A N 1
ATOM 749 C CA . PHE A 1 94 ? -8.089 7.881 -3.322 1.00 98.62 94 PHE A CA 1
ATOM 750 C C . PHE A 1 94 ? -8.957 8.845 -2.510 1.00 98.62 94 PHE A C 1
ATOM 752 O O . PHE A 1 94 ? -10.070 8.499 -2.108 1.00 98.62 94 PHE A O 1
ATOM 759 N N . LEU A 1 95 ? -8.471 10.065 -2.264 1.00 98.62 95 LEU A N 1
ATOM 760 C CA . LEU A 1 95 ? -9.224 11.053 -1.490 1.00 98.62 95 LEU A CA 1
ATOM 761 C C . LEU A 1 95 ? -10.450 11.572 -2.241 1.00 98.62 95 LEU A C 1
ATOM 763 O O . LEU A 1 95 ? -11.478 11.807 -1.611 1.00 98.62 95 LEU A O 1
ATOM 767 N N . GLY A 1 96 ? -10.363 11.727 -3.562 1.00 98.56 96 GLY A N 1
ATOM 768 C CA . GLY A 1 96 ? -11.487 12.105 -4.413 1.00 98.56 96 GLY A CA 1
ATOM 769 C C . GLY A 1 96 ? -12.597 11.058 -4.375 1.00 98.56 96 GLY A C 1
ATOM 770 O O . GLY A 1 96 ? -13.757 11.403 -4.146 1.00 98.56 96 GLY A O 1
ATOM 771 N N . VAL A 1 97 ? -12.244 9.773 -4.496 1.00 98.62 97 VAL A N 1
ATOM 772 C CA . VAL A 1 97 ? -13.201 8.665 -4.363 1.00 98.62 97 VAL A CA 1
ATOM 773 C C . VAL A 1 97 ? -13.789 8.609 -2.957 1.00 98.62 97 VAL A C 1
ATOM 775 O O . VAL A 1 97 ? -15.000 8.467 -2.817 1.00 98.62 97 VAL A O 1
ATOM 778 N N . LEU A 1 98 ? -12.978 8.745 -1.906 1.00 98.19 98 LEU A N 1
ATOM 779 C CA . LEU A 1 98 ? -13.487 8.762 -0.533 1.00 98.19 98 LEU A CA 1
ATOM 780 C C . LEU A 1 98 ? -14.454 9.923 -0.298 1.00 98.19 98 LEU A C 1
ATOM 782 O O . LEU A 1 98 ? -15.530 9.706 0.248 1.00 98.19 98 LEU A O 1
ATOM 786 N N . PHE A 1 99 ? -14.109 11.126 -0.757 1.00 97.62 99 PHE A N 1
ATOM 787 C CA . PHE A 1 99 ? -14.981 12.296 -0.689 1.00 97.62 99 PHE A CA 1
ATOM 788 C C . PHE A 1 99 ? -16.312 12.054 -1.413 1.00 97.62 99 PHE A C 1
ATOM 790 O O . PHE A 1 99 ? -17.382 12.318 -0.861 1.00 97.62 99 PHE A O 1
ATOM 797 N N . PHE A 1 100 ? -16.259 11.492 -2.623 1.00 98.19 100 PHE A N 1
ATOM 798 C CA . PHE A 1 100 ? -17.445 11.119 -3.388 1.00 98.19 100 PHE A CA 1
ATOM 799 C C . PHE A 1 100 ? -18.295 10.076 -2.644 1.00 98.19 100 PHE A C 1
ATOM 801 O O . PHE A 1 100 ? -19.492 10.279 -2.434 1.00 98.19 100 PHE A O 1
ATOM 808 N N . VAL A 1 101 ? -17.688 8.982 -2.181 1.00 98.19 101 VAL A N 1
ATOM 809 C CA . VAL A 1 101 ? -18.395 7.901 -1.481 1.00 98.19 101 VAL A CA 1
ATOM 810 C C . VAL A 1 101 ? -19.006 8.393 -0.172 1.00 98.19 101 VAL A C 1
ATOM 812 O O . VAL A 1 101 ? -20.165 8.099 0.106 1.00 98.19 101 VAL A O 1
ATOM 815 N N . GLU A 1 102 ? -18.283 9.183 0.618 1.00 95.62 102 GLU A N 1
ATOM 816 C CA . GLU A 1 102 ? -18.814 9.767 1.853 1.00 95.62 102 GLU A CA 1
ATOM 817 C C . GLU A 1 102 ? -20.010 10.685 1.583 1.00 95.62 102 GLU A C 1
ATOM 819 O O . GLU A 1 102 ? -20.947 10.707 2.379 1.00 95.62 102 GLU A O 1
ATOM 824 N N . ARG A 1 103 ? -20.026 11.397 0.449 1.00 96.31 103 ARG A N 1
ATOM 825 C CA . ARG A 1 103 ? -21.119 12.305 0.086 1.00 96.31 103 ARG A CA 1
ATOM 826 C C . ARG A 1 103 ? -22.362 11.587 -0.439 1.00 96.31 103 ARG A C 1
ATOM 828 O O . ARG A 1 103 ? -23.471 11.992 -0.080 1.00 96.31 103 ARG A O 1
ATOM 835 N N . TYR A 1 104 ? -22.187 10.585 -1.301 1.00 97.88 104 TYR A N 1
ATOM 836 C CA . TYR A 1 104 ? -23.283 9.930 -2.031 1.00 97.88 104 TYR A CA 1
ATOM 837 C C . TYR A 1 104 ? -23.745 8.611 -1.404 1.00 97.88 104 TYR A C 1
ATOM 839 O O . TYR A 1 104 ? -24.908 8.244 -1.543 1.00 97.88 104 TYR A O 1
ATOM 847 N N . PHE A 1 105 ? -22.881 7.933 -0.648 1.00 97.06 105 PHE A N 1
ATOM 848 C CA . PHE A 1 105 ? -23.207 6.707 0.087 1.00 97.06 105 PHE A CA 1
ATOM 849 C C . PHE A 1 105 ? -23.306 6.958 1.598 1.00 97.06 105 PHE A C 1
ATOM 851 O O . PHE A 1 105 ? -23.193 6.022 2.384 1.00 97.06 105 PHE A O 1
ATOM 858 N N . ALA A 1 106 ? -23.552 8.203 2.024 1.00 94.75 106 ALA A N 1
ATOM 859 C CA . ALA A 1 106 ? -23.624 8.606 3.434 1.00 94.75 106 ALA A CA 1
ATOM 860 C C . ALA A 1 106 ? -24.616 7.777 4.274 1.00 94.75 106 ALA A C 1
ATOM 862 O O . ALA A 1 106 ? -24.386 7.551 5.457 1.00 94.75 106 ALA A O 1
ATOM 863 N N . SER A 1 107 ? -25.713 7.315 3.664 1.00 96.25 107 SER A N 1
ATOM 864 C CA . SER A 1 107 ? -26.736 6.482 4.312 1.00 96.25 107 SER A CA 1
ATOM 865 C C . SER A 1 107 ? -26.336 5.012 4.478 1.00 96.25 107 SER A C 1
ATOM 867 O O . SER A 1 107 ? -27.037 4.260 5.153 1.00 96.25 107 SER A O 1
ATOM 869 N N . HIS A 1 108 ? -25.239 4.580 3.853 1.00 96.00 108 HIS A N 1
ATOM 870 C CA . HIS A 1 108 ? -24.797 3.192 3.870 1.00 96.00 108 HIS A CA 1
ATOM 871 C C . HIS A 1 108 ? -23.789 2.949 5.000 1.00 96.00 108 HIS A C 1
ATOM 873 O O . HIS A 1 108 ? -22.958 3.799 5.329 1.00 96.00 108 HIS A O 1
ATOM 879 N N . GLY A 1 109 ? -23.824 1.739 5.564 1.00 94.62 109 GLY A N 1
ATOM 880 C CA . GLY A 1 109 ? -22.875 1.324 6.598 1.00 94.62 109 GLY A CA 1
ATOM 881 C C . GLY A 1 109 ? -21.424 1.342 6.111 1.00 94.62 109 GLY A C 1
ATOM 882 O O . GLY A 1 109 ? -21.145 1.275 4.909 1.00 94.62 109 GLY A O 1
ATOM 883 N N . GLU A 1 110 ? -20.480 1.386 7.052 1.00 94.31 110 GLU A N 1
ATOM 884 C CA . GLU A 1 110 ? -19.052 1.537 6.746 1.00 94.31 110 GLU A CA 1
ATOM 885 C C . GLU A 1 110 ? -18.513 0.442 5.806 1.00 94.31 110 GLU A C 1
ATOM 887 O O . GLU A 1 110 ? -17.697 0.723 4.933 1.00 94.31 110 GLU A O 1
ATOM 892 N N . ARG A 1 111 ? -19.028 -0.793 5.904 1.00 95.19 111 ARG A N 1
ATOM 893 C CA . ARG A 1 111 ? -18.653 -1.906 5.006 1.00 95.19 111 ARG A CA 1
ATOM 894 C C . ARG A 1 111 ? -18.967 -1.620 3.540 1.00 95.19 111 ARG A C 1
ATOM 896 O O . ARG A 1 111 ? -18.133 -1.863 2.675 1.00 95.19 111 ARG A O 1
ATOM 903 N N . ALA A 1 112 ? -20.176 -1.129 3.276 1.00 96.38 112 ALA A N 1
ATOM 904 C CA . ALA A 1 112 ? -20.634 -0.837 1.924 1.00 96.38 112 ALA A CA 1
ATOM 905 C C . ALA A 1 112 ? -19.878 0.363 1.350 1.00 96.38 112 ALA A C 1
ATOM 907 O O . ALA A 1 112 ? -19.459 0.322 0.199 1.00 96.38 112 ALA A O 1
ATOM 908 N N . ARG A 1 113 ? -19.622 1.388 2.175 1.00 97.44 113 ARG A N 1
ATOM 909 C CA . ARG A 1 113 ? -18.784 2.528 1.786 1.00 97.44 113 ARG A CA 1
ATOM 910 C C . ARG A 1 113 ? -17.351 2.094 1.466 1.00 97.44 113 ARG A C 1
ATOM 912 O O . ARG A 1 113 ? -16.839 2.476 0.424 1.00 97.44 113 ARG A O 1
ATOM 919 N N . PHE A 1 114 ? -16.728 1.246 2.287 1.00 97.81 114 PHE A N 1
ATOM 920 C CA . PHE A 1 114 ? -15.384 0.725 2.007 1.00 97.81 114 PHE A CA 1
ATOM 921 C C . PHE A 1 114 ? -15.338 -0.064 0.692 1.00 97.81 114 PHE A C 1
ATOM 923 O O . PHE A 1 114 ? -14.478 0.196 -0.145 1.00 97.81 114 PHE A O 1
ATOM 930 N N . ALA A 1 115 ? -16.287 -0.982 0.481 1.00 98.06 115 ALA A N 1
ATOM 931 C CA . ALA A 1 115 ? -16.378 -1.758 -0.755 1.00 98.06 115 ALA A CA 1
ATOM 932 C C . ALA A 1 115 ? -16.608 -0.862 -1.984 1.00 98.06 115 ALA A C 1
ATOM 934 O O . ALA A 1 115 ? -15.945 -1.045 -3.001 1.00 98.06 115 ALA A O 1
ATOM 935 N N . ALA A 1 116 ? -17.485 0.143 -1.877 1.00 98.44 116 ALA A N 1
ATOM 936 C CA . ALA A 1 116 ? -17.710 1.124 -2.935 1.00 98.44 116 ALA A CA 1
ATOM 937 C C . ALA A 1 116 ? -16.441 1.931 -3.246 1.00 98.44 116 ALA A C 1
ATOM 939 O O . ALA A 1 116 ? -16.132 2.151 -4.414 1.00 98.44 116 ALA A O 1
ATOM 940 N N . SER A 1 117 ? -15.674 2.335 -2.226 1.00 98.56 117 SER A N 1
ATOM 941 C CA . SER A 1 117 ? -14.397 3.027 -2.422 1.00 98.56 117 SER A CA 1
ATOM 942 C C . SER A 1 117 ? -13.373 2.150 -3.140 1.00 98.56 117 SER A C 1
ATOM 944 O O . SER A 1 117 ? -12.785 2.607 -4.114 1.00 98.56 117 SER A O 1
ATOM 946 N N . VAL A 1 118 ? -13.192 0.895 -2.712 1.00 98.50 118 VAL A N 1
ATOM 947 C CA . VAL A 1 118 ? -12.282 -0.053 -3.382 1.00 98.50 118 VAL A CA 1
ATOM 948 C C . VAL A 1 118 ? -12.707 -0.278 -4.832 1.00 98.50 118 VAL A C 1
ATOM 950 O O . VAL A 1 118 ? -11.872 -0.207 -5.728 1.00 98.50 118 VAL A O 1
ATOM 953 N N . PHE A 1 119 ? -14.001 -0.491 -5.080 1.00 98.38 119 PHE A N 1
ATOM 954 C CA . PHE A 1 119 ? -14.532 -0.691 -6.427 1.00 98.38 119 PHE A CA 1
ATOM 955 C C . PHE A 1 119 ? -14.281 0.521 -7.336 1.00 98.38 119 PHE A C 1
ATOM 957 O O . PHE A 1 119 ? -13.738 0.368 -8.427 1.00 98.38 119 PHE A O 1
ATOM 964 N N . LEU A 1 120 ? -14.618 1.733 -6.883 1.00 98.50 120 LEU A N 1
ATOM 965 C CA . LEU A 1 120 ? -14.421 2.951 -7.676 1.00 98.50 120 LEU A CA 1
ATOM 966 C C . LEU A 1 120 ? -12.938 3.251 -7.927 1.00 98.50 120 LEU A C 1
ATOM 968 O O . LEU A 1 120 ? -12.588 3.630 -9.042 1.00 98.50 120 LEU A O 1
ATOM 972 N N . ILE A 1 121 ? -12.064 3.048 -6.933 1.00 98.62 121 ILE A N 1
ATOM 973 C CA . ILE A 1 121 ? -10.609 3.171 -7.128 1.00 98.62 121 ILE A CA 1
ATOM 974 C C . ILE A 1 121 ? -10.116 2.127 -8.127 1.00 98.62 121 ILE A C 1
ATOM 976 O O . ILE A 1 121 ? -9.292 2.458 -8.966 1.00 98.62 121 ILE A O 1
ATOM 980 N N . THR A 1 122 ? -10.642 0.902 -8.088 1.00 98.06 122 THR A N 1
ATOM 981 C CA . THR A 1 122 ? -10.274 -0.148 -9.048 1.00 98.06 122 THR A CA 1
ATOM 982 C C . THR A 1 122 ? -10.612 0.263 -10.473 1.00 98.06 122 THR A C 1
ATOM 984 O O . THR A 1 122 ? -9.746 0.227 -11.339 1.00 98.06 122 THR A O 1
ATOM 987 N N . VAL A 1 123 ? -11.840 0.728 -10.714 1.00 97.81 123 VAL A N 1
ATOM 988 C CA . VAL A 1 123 ? -12.273 1.166 -12.050 1.00 97.81 123 VAL A CA 1
ATOM 989 C C . VAL A 1 123 ? -11.442 2.351 -12.544 1.00 97.81 123 VAL A C 1
ATOM 991 O O . VAL A 1 123 ? -10.918 2.318 -13.654 1.00 97.81 123 VAL A O 1
ATOM 994 N N . LEU A 1 124 ? -11.300 3.399 -11.729 1.00 98.12 124 LEU A N 1
ATOM 995 C CA . LEU A 1 124 ? -10.583 4.611 -12.131 1.00 98.12 124 LEU A CA 1
ATOM 996 C C . LEU A 1 124 ? -9.070 4.390 -12.235 1.00 98.12 124 LEU A C 1
ATOM 998 O O . LEU A 1 124 ? -8.439 4.923 -13.142 1.00 98.12 124 LEU A O 1
ATOM 1002 N N . GLY A 1 125 ? -8.500 3.592 -11.335 1.00 97.50 125 GLY A N 1
ATOM 1003 C CA . GLY A 1 125 ? -7.094 3.207 -11.350 1.00 97.50 125 GLY A CA 1
ATOM 1004 C C . GLY A 1 125 ? -6.749 2.374 -12.578 1.00 97.50 125 GLY A C 1
ATOM 1005 O O . GLY A 1 125 ? -5.723 2.615 -13.196 1.00 97.50 125 GLY A O 1
ATOM 1006 N N . PHE A 1 126 ? -7.635 1.466 -12.994 1.00 97.06 126 PHE A N 1
ATOM 1007 C CA . PHE A 1 126 ? -7.441 0.681 -14.212 1.00 97.06 126 PHE A CA 1
ATOM 1008 C C . PHE A 1 126 ? -7.512 1.553 -15.476 1.00 97.06 126 PHE A C 1
ATOM 1010 O O . PHE A 1 126 ? -6.692 1.405 -16.375 1.00 97.06 126 PHE A O 1
ATOM 1017 N N . ILE A 1 127 ? -8.433 2.524 -15.528 1.00 97.56 127 ILE A N 1
ATOM 1018 C CA . ILE A 1 127 ? -8.476 3.519 -16.616 1.00 97.56 127 ILE A CA 1
ATOM 1019 C C . ILE A 1 127 ? -7.185 4.351 -16.651 1.00 97.56 127 ILE A C 1
ATOM 1021 O O . ILE A 1 127 ? -6.648 4.601 -17.729 1.00 97.56 127 ILE A O 1
ATOM 1025 N N . ALA A 1 128 ? -6.685 4.776 -15.488 1.00 96.62 128 ALA A N 1
ATOM 1026 C CA . ALA A 1 128 ? -5.426 5.507 -15.395 1.00 96.62 128 ALA A CA 1
ATOM 1027 C C . ALA A 1 128 ? -4.242 4.648 -15.862 1.00 96.62 128 ALA A C 1
ATOM 1029 O O . ALA A 1 128 ? -3.415 5.135 -16.622 1.00 96.62 128 ALA A O 1
ATOM 1030 N N . GLU A 1 129 ? -4.199 3.372 -15.477 1.00 96.50 129 GLU A N 1
ATOM 1031 C CA . GLU A 1 129 ? -3.170 2.426 -15.913 1.00 96.50 129 GLU A CA 1
ATOM 1032 C C . GLU A 1 129 ? -3.147 2.279 -17.438 1.00 96.50 129 GLU A C 1
ATOM 1034 O O . GLU A 1 129 ? -2.087 2.415 -18.039 1.00 96.50 129 GLU A O 1
ATOM 1039 N N . ILE A 1 130 ? -4.314 2.114 -18.076 1.00 97.06 130 ILE A N 1
ATOM 1040 C CA . ILE A 1 130 ? -4.425 2.072 -19.544 1.00 97.06 130 ILE A CA 1
ATOM 1041 C C . ILE A 1 130 ? -3.845 3.342 -20.164 1.00 97.06 130 ILE A C 1
ATOM 1043 O O . ILE A 1 130 ? -3.088 3.269 -21.127 1.00 97.06 130 ILE A O 1
ATOM 1047 N N . ALA A 1 131 ? -4.182 4.512 -19.617 1.00 97.19 131 ALA A N 1
ATOM 1048 C CA . ALA A 1 131 ? -3.683 5.780 -20.139 1.00 97.19 131 ALA A CA 1
ATOM 1049 C C . ALA A 1 131 ? -2.157 5.919 -19.991 1.00 97.19 131 ALA A C 1
ATOM 1051 O O . ALA A 1 131 ? -1.509 6.456 -20.887 1.00 97.19 131 ALA A O 1
ATOM 1052 N N . LEU A 1 132 ? -1.584 5.433 -18.885 1.00 97.00 132 LEU A N 1
ATOM 1053 C CA . LEU A 1 132 ? -0.141 5.471 -18.639 1.00 97.00 132 LEU A CA 1
ATOM 1054 C C . LEU A 1 132 ? 0.620 4.495 -19.541 1.00 97.00 132 LEU A C 1
ATOM 1056 O O . LEU A 1 132 ? 1.621 4.889 -20.133 1.00 97.00 132 LEU A O 1
ATOM 1060 N N . VAL A 1 133 ? 0.132 3.261 -19.688 1.00 96.44 133 VAL A N 1
ATOM 1061 C CA . VAL A 1 133 ? 0.744 2.247 -20.562 1.00 96.44 133 VAL A CA 1
ATOM 1062 C C . VAL A 1 133 ? 0.639 2.669 -22.029 1.00 96.44 133 VAL A C 1
ATOM 1064 O O . VAL A 1 133 ? 1.641 2.687 -22.736 1.00 96.44 133 VAL A O 1
ATOM 1067 N N . ALA A 1 134 ? -0.537 3.116 -22.485 1.00 96.44 134 ALA A N 1
ATOM 1068 C CA . ALA A 1 134 ? -0.722 3.596 -23.858 1.00 96.44 134 ALA A CA 1
ATOM 1069 C C . ALA A 1 134 ? 0.091 4.866 -24.173 1.00 96.44 134 ALA A C 1
ATOM 1071 O O . ALA A 1 134 ? 0.395 5.141 -25.333 1.00 96.44 134 ALA A O 1
ATOM 1072 N N . GLY A 1 135 ? 0.414 5.658 -23.146 1.00 96.44 135 GLY A N 1
ATOM 1073 C CA . GLY A 1 135 ? 1.263 6.841 -23.250 1.00 96.44 135 GLY A CA 1
ATOM 1074 C C . GLY A 1 135 ? 2.763 6.553 -23.177 1.00 96.44 135 GLY A C 1
ATOM 1075 O O . GLY A 1 135 ? 3.530 7.514 -23.227 1.00 96.44 135 GLY A O 1
ATOM 1076 N N . ASP A 1 136 ? 3.163 5.283 -23.038 1.00 96.00 136 ASP A N 1
ATOM 1077 C CA . ASP A 1 136 ? 4.548 4.858 -22.805 1.00 96.00 136 ASP A CA 1
ATOM 1078 C C . ASP A 1 136 ? 5.166 5.535 -21.568 1.00 96.00 136 ASP A C 1
ATOM 1080 O O . ASP A 1 136 ? 6.311 5.980 -21.563 1.00 96.00 136 ASP A O 1
ATOM 1084 N N . LEU A 1 137 ? 4.351 5.707 -20.522 1.00 96.00 137 LEU A N 1
ATOM 1085 C CA . LEU A 1 137 ? 4.732 6.310 -19.239 1.00 96.00 137 LEU A CA 1
ATOM 1086 C C . LEU A 1 137 ? 4.827 5.272 -18.121 1.00 96.00 137 LEU A C 1
ATOM 1088 O O . LEU A 1 137 ? 5.255 5.593 -17.012 1.00 96.00 137 LEU A O 1
ATOM 1092 N N . ARG A 1 138 ? 4.400 4.034 -18.385 1.00 95.12 138 ARG A N 1
ATOM 1093 C CA . ARG A 1 138 ? 4.502 2.925 -17.443 1.00 95.12 138 ARG A CA 1
ATOM 1094 C C . ARG A 1 138 ? 4.700 1.606 -18.166 1.00 95.12 138 ARG A C 1
ATOM 1096 O O . ARG A 1 138 ? 3.952 1.274 -19.079 1.00 95.12 138 ARG A O 1
ATOM 1103 N N . GLU A 1 139 ? 5.650 0.827 -17.674 1.00 93.88 139 GLU A N 1
ATOM 1104 C CA . GLU A 1 139 ? 5.911 -0.534 -18.118 1.00 93.88 139 GLU A CA 1
ATOM 1105 C C . GLU A 1 139 ? 6.007 -1.489 -16.926 1.00 93.88 139 GLU A C 1
ATOM 1107 O O . GLU A 1 139 ? 6.392 -1.107 -15.820 1.00 93.88 139 GLU A O 1
ATOM 1112 N N . TYR A 1 140 ? 5.689 -2.761 -17.161 1.00 92.75 140 TYR A N 1
ATOM 1113 C CA . TYR A 1 140 ? 5.855 -3.825 -16.172 1.00 92.75 140 TYR A CA 1
ATOM 1114 C C . TYR A 1 140 ? 7.268 -4.403 -16.222 1.00 92.75 140 TYR A C 1
ATOM 1116 O O . TYR A 1 140 ? 7.786 -4.693 -17.310 1.00 92.75 140 TYR A O 1
ATOM 1124 N N . ALA A 1 141 ? 7.857 -4.625 -15.046 1.00 91.06 141 ALA A N 1
ATOM 1125 C CA . ALA A 1 141 ? 9.136 -5.314 -14.922 1.00 91.06 141 ALA A CA 1
ATOM 1126 C C . ALA A 1 141 ? 9.057 -6.748 -15.494 1.00 91.06 141 ALA A C 1
ATOM 1128 O O . ALA A 1 141 ? 7.968 -7.339 -15.519 1.00 91.06 141 ALA A O 1
ATOM 1129 N N . PRO A 1 142 ? 10.180 -7.330 -15.958 1.00 90.50 142 PRO A N 1
ATOM 1130 C CA . PRO A 1 142 ? 10.202 -8.686 -16.507 1.00 90.50 142 PRO A CA 1
ATOM 1131 C C . PRO A 1 142 ? 9.582 -9.727 -15.571 1.00 90.50 142 PRO A C 1
ATOM 1133 O O . PRO A 1 142 ? 8.781 -10.543 -16.012 1.00 90.50 142 PRO A O 1
ATOM 1136 N N . GLU A 1 143 ? 9.859 -9.639 -14.271 1.00 88.50 143 GLU A N 1
ATOM 1137 C CA . GLU A 1 143 ? 9.347 -10.584 -13.277 1.00 88.50 143 GLU A CA 1
ATOM 1138 C C . GLU A 1 143 ? 7.831 -10.487 -13.106 1.00 88.50 143 GLU A C 1
ATOM 1140 O O . GLU A 1 143 ? 7.165 -11.499 -12.908 1.00 88.50 143 GLU A O 1
ATOM 1145 N N . VAL A 1 144 ? 7.261 -9.287 -13.253 1.00 90.44 144 VAL A N 1
ATOM 1146 C CA . VAL A 1 144 ? 5.804 -9.128 -13.307 1.00 90.44 144 VAL A CA 1
ATOM 1147 C C . VAL A 1 144 ? 5.265 -9.798 -14.561 1.00 90.44 144 VAL A C 1
ATOM 1149 O O . VAL A 1 144 ? 4.326 -10.581 -14.459 1.00 90.44 144 VAL A O 1
ATOM 1152 N N . LYS A 1 145 ? 5.882 -9.547 -15.726 1.00 91.19 145 LYS A N 1
ATOM 1153 C CA . LYS A 1 145 ? 5.471 -10.125 -17.017 1.00 91.19 145 LYS A CA 1
ATOM 1154 C C . LYS A 1 145 ? 5.490 -11.657 -17.005 1.00 91.19 145 LYS A C 1
ATOM 1156 O O . LYS A 1 145 ? 4.594 -12.268 -17.580 1.00 91.19 145 LYS A O 1
ATOM 1161 N N . GLU A 1 146 ? 6.456 -12.268 -16.321 1.00 90.44 146 GLU A N 1
ATOM 1162 C CA . GLU A 1 146 ? 6.566 -13.725 -16.152 1.00 90.44 146 GLU A CA 1
ATOM 1163 C C . GLU A 1 146 ? 5.443 -14.336 -15.300 1.00 90.44 146 GLU A C 1
ATOM 1165 O O . GLU A 1 146 ? 5.135 -15.518 -15.456 1.00 90.44 146 GLU A O 1
ATOM 1170 N N . ARG A 1 147 ? 4.818 -13.550 -14.413 1.00 88.50 147 ARG A N 1
ATOM 1171 C CA . ARG A 1 147 ? 3.703 -13.988 -13.554 1.00 88.50 147 ARG A CA 1
ATOM 1172 C C . ARG A 1 147 ? 2.323 -13.732 -14.157 1.00 88.50 147 ARG A C 1
ATOM 1174 O O . ARG A 1 147 ? 1.331 -14.205 -13.605 1.00 88.50 147 ARG A O 1
ATOM 1181 N N . LEU A 1 148 ? 2.244 -13.008 -15.274 1.00 91.06 148 LEU A N 1
ATOM 1182 C CA . LEU A 1 148 ? 0.981 -12.750 -15.961 1.00 91.06 148 LEU A CA 1
ATOM 1183 C C . LEU A 1 148 ? 0.444 -14.029 -16.615 1.00 91.06 148 LEU A C 1
ATOM 1185 O O . LEU A 1 148 ? 1.179 -14.801 -17.227 1.00 91.06 148 LEU A O 1
ATOM 1189 N N . VAL A 1 149 ? -0.875 -14.196 -16.595 1.00 90.94 149 VAL A N 1
ATOM 1190 C CA . VAL A 1 149 ? -1.606 -15.266 -17.291 1.00 90.94 149 VAL A CA 1
ATOM 1191 C C . VAL A 1 149 ? -1.617 -15.037 -18.815 1.00 90.94 149 VAL A C 1
ATOM 1193 O O . VAL A 1 149 ? -2.052 -15.893 -19.585 1.00 90.94 149 VAL A O 1
ATOM 1196 N N . GLY A 1 150 ? -1.123 -13.882 -19.276 1.00 90.44 150 GLY A N 1
ATOM 1197 C CA . GLY A 1 150 ? -1.012 -13.525 -20.692 1.00 90.44 150 GLY A CA 1
ATOM 1198 C C . GLY A 1 150 ? -2.298 -12.955 -21.297 1.00 90.44 150 GLY A C 1
ATOM 1199 O O . GLY A 1 150 ? -2.382 -12.784 -22.512 1.00 90.44 150 GLY A O 1
ATOM 1200 N N . LEU A 1 151 ? -3.305 -12.658 -20.469 1.00 92.94 151 LEU A N 1
ATOM 1201 C CA . LEU A 1 151 ? -4.519 -11.966 -20.890 1.00 92.94 151 LEU A CA 1
ATOM 1202 C C . LEU A 1 151 ? -4.350 -10.459 -20.687 1.00 92.94 151 LEU A C 1
ATOM 1204 O O . LEU A 1 151 ? -4.051 -10.002 -19.586 1.00 92.94 151 LEU A O 1
ATOM 1208 N N . PHE A 1 152 ? -4.604 -9.691 -21.744 1.00 94.12 152 PHE A N 1
ATOM 1209 C CA . PHE A 1 152 ? -4.468 -8.237 -21.743 1.00 94.12 152 PHE A CA 1
ATOM 1210 C C . PHE A 1 152 ? -5.763 -7.572 -22.201 1.00 94.12 152 PHE A C 1
ATOM 1212 O O . PHE A 1 152 ? -6.479 -8.082 -23.066 1.00 94.12 152 PHE A O 1
ATOM 1219 N N . PHE A 1 153 ? -6.044 -6.402 -21.641 1.00 93.88 153 PHE A N 1
ATOM 1220 C CA . PHE A 1 153 ? -7.094 -5.501 -22.084 1.00 93.88 153 PHE A CA 1
ATOM 1221 C C . PHE A 1 153 ? -6.483 -4.118 -22.307 1.00 93.88 153 PHE A C 1
ATOM 1223 O O . PHE A 1 153 ? -6.058 -3.477 -21.351 1.00 93.88 153 PHE A O 1
ATOM 1230 N N . LEU A 1 154 ? -6.446 -3.667 -23.567 1.00 93.81 154 LEU A N 1
ATOM 1231 C CA . LEU A 1 154 ? -5.775 -2.420 -23.970 1.00 93.81 154 LEU A CA 1
ATOM 1232 C C . LEU A 1 154 ? -4.330 -2.349 -23.443 1.00 93.81 154 LEU A C 1
ATOM 1234 O O . LEU A 1 154 ? -3.963 -1.397 -22.763 1.00 93.81 154 LEU A O 1
ATOM 1238 N N . ASP A 1 155 ? -3.556 -3.409 -23.701 1.00 92.38 155 ASP A N 1
ATOM 1239 C CA . ASP A 1 155 ? -2.152 -3.587 -23.288 1.00 92.38 155 ASP A CA 1
ATOM 1240 C C . ASP A 1 155 ? -1.895 -3.631 -21.770 1.00 92.38 155 ASP A C 1
ATOM 1242 O O . ASP A 1 155 ? -0.769 -3.860 -21.331 1.00 92.38 155 ASP A O 1
ATOM 1246 N N . VAL A 1 156 ? -2.946 -3.524 -20.953 1.00 94.38 156 VAL A N 1
ATOM 1247 C CA . VAL A 1 156 ? -2.876 -3.706 -19.501 1.00 94.38 156 VAL A CA 1
ATOM 1248 C C . VAL A 1 156 ? -3.229 -5.153 -19.138 1.00 94.38 156 VAL A C 1
ATOM 1250 O O . VAL A 1 156 ? -4.267 -5.657 -19.580 1.00 94.38 156 VAL A O 1
ATOM 1253 N N . PRO A 1 157 ? -2.409 -5.847 -18.330 1.00 94.56 157 PRO A N 1
ATOM 1254 C CA . PRO A 1 157 ? -2.712 -7.189 -17.851 1.00 94.56 157 PRO A CA 1
ATOM 1255 C C . PRO A 1 157 ? -4.005 -7.237 -17.037 1.00 94.56 157 PRO A C 1
ATOM 1257 O O . PRO A 1 157 ? -4.284 -6.349 -16.224 1.00 94.56 157 PRO A O 1
ATOM 1260 N N . VAL A 1 158 ? -4.783 -8.310 -17.194 1.00 93.81 158 VAL A N 1
ATOM 1261 C CA . VAL A 1 158 ? -6.008 -8.514 -16.398 1.00 93.81 158 VAL A CA 1
ATOM 1262 C C . VAL A 1 158 ? -5.716 -8.634 -14.902 1.00 93.81 158 VAL A C 1
ATOM 1264 O O . VAL A 1 158 ? -6.583 -8.351 -14.080 1.00 93.81 158 VAL A O 1
ATOM 1267 N N . GLU A 1 159 ? -4.492 -8.998 -14.534 1.00 92.56 159 GLU A N 1
ATOM 1268 C CA . GLU A 1 159 ? -3.986 -9.067 -13.168 1.00 92.56 159 GLU A CA 1
ATOM 1269 C C . GLU A 1 159 ? -4.118 -7.718 -12.443 1.00 92.56 159 GLU A C 1
ATOM 1271 O O . GLU A 1 159 ? -4.363 -7.680 -11.234 1.00 92.56 159 GLU A O 1
ATOM 1276 N N . ALA A 1 160 ? -4.078 -6.595 -13.174 1.00 92.50 160 ALA A N 1
ATOM 1277 C CA . ALA A 1 160 ? -4.333 -5.274 -12.606 1.00 92.50 160 ALA A CA 1
ATOM 1278 C C . ALA A 1 160 ? -5.727 -5.182 -11.944 1.00 92.50 160 ALA A C 1
ATOM 1280 O O . ALA A 1 160 ? -5.884 -4.472 -10.947 1.00 92.50 160 ALA A O 1
ATOM 1281 N N . PHE A 1 161 ? -6.725 -5.952 -12.408 1.00 90.69 161 PHE A N 1
ATOM 1282 C CA . PHE A 1 161 ? -8.059 -5.993 -11.795 1.00 90.69 161 PHE A CA 1
ATOM 1283 C C . PHE A 1 161 ? -8.086 -6.605 -10.397 1.00 90.69 161 PHE A C 1
ATOM 1285 O O . PHE A 1 161 ? -8.992 -6.26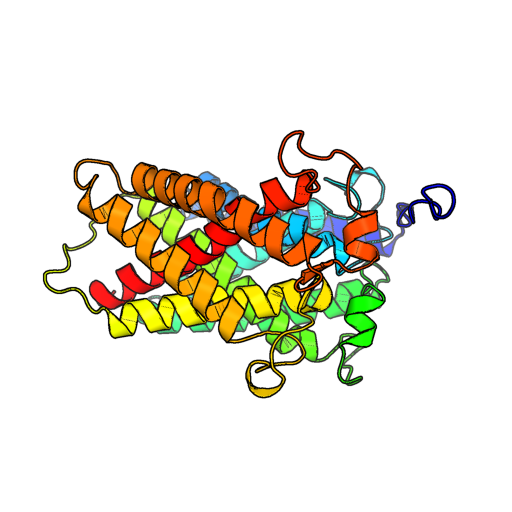9 -9.635 1.00 90.69 161 PHE A O 1
ATOM 1292 N N . TYR A 1 162 ? -7.144 -7.483 -10.038 1.00 90.69 162 TYR A N 1
ATOM 1293 C CA . TYR A 1 162 ? -7.031 -7.956 -8.655 1.00 90.69 162 TYR A CA 1
ATOM 1294 C C . TYR A 1 162 ? -5.946 -7.207 -7.882 1.00 90.69 162 TYR A C 1
ATOM 1296 O O . TYR A 1 162 ? -6.103 -6.992 -6.682 1.00 90.69 162 TYR A O 1
ATOM 1304 N N . TYR A 1 163 ? -4.883 -6.750 -8.544 1.00 94.00 163 TYR A N 1
ATOM 1305 C CA . TYR A 1 163 ? -3.802 -6.029 -7.881 1.00 94.00 163 TYR A CA 1
ATOM 1306 C C . TYR A 1 163 ? -4.275 -4.681 -7.319 1.00 94.00 163 TYR A C 1
ATOM 1308 O O . TYR A 1 163 ? -4.033 -4.374 -6.148 1.00 94.00 163 TYR A O 1
ATOM 1316 N N . ILE A 1 164 ? -5.040 -3.908 -8.105 1.00 96.56 164 ILE A N 1
ATOM 1317 C CA . ILE A 1 164 ? -5.562 -2.610 -7.662 1.00 96.56 164 ILE A CA 1
ATOM 1318 C C . ILE A 1 164 ? -6.423 -2.712 -6.395 1.00 96.56 164 ILE A C 1
ATOM 1320 O O . ILE A 1 164 ? -6.142 -1.991 -5.429 1.00 96.56 164 ILE A O 1
ATOM 1324 N N . PRO A 1 165 ? -7.442 -3.590 -6.314 1.00 97.75 165 PRO A N 1
ATOM 1325 C CA . PRO A 1 165 ? -8.241 -3.705 -5.100 1.00 97.75 165 PRO A CA 1
ATOM 1326 C C . PRO A 1 165 ? -7.452 -4.262 -3.910 1.00 97.75 165 PRO A C 1
ATOM 1328 O O . PRO A 1 165 ? -7.770 -3.897 -2.774 1.00 97.75 165 PRO A O 1
ATOM 1331 N N . VAL A 1 166 ? -6.427 -5.094 -4.136 1.00 97.25 166 VAL A N 1
ATOM 1332 C CA . VAL A 1 166 ? -5.545 -5.608 -3.076 1.00 97.25 166 VAL A CA 1
ATOM 1333 C C . VAL A 1 166 ? -4.805 -4.460 -2.390 1.00 97.25 166 VAL A C 1
ATOM 1335 O O . VAL A 1 166 ? -4.988 -4.25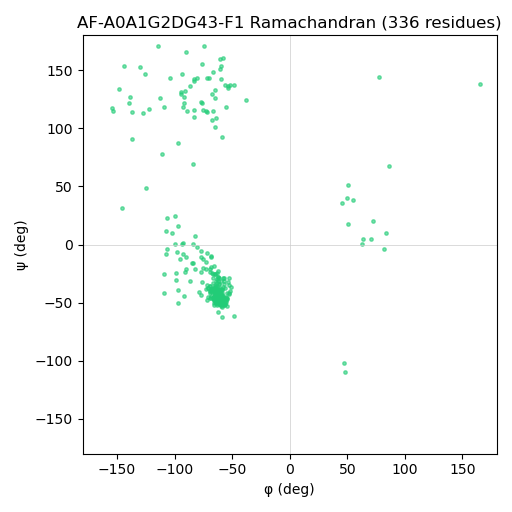1 -1.184 1.00 97.25 166 VAL A O 1
ATOM 1338 N N . PHE A 1 167 ? -4.041 -3.660 -3.142 1.00 96.00 167 PHE A N 1
ATOM 1339 C CA . PHE A 1 167 ? -3.283 -2.565 -2.531 1.00 96.00 167 PHE A CA 1
ATOM 1340 C C . PHE A 1 167 ? -4.214 -1.463 -2.014 1.00 96.00 167 PHE A C 1
ATOM 1342 O O . PHE A 1 167 ? -4.011 -0.934 -0.918 1.00 96.00 167 PHE A O 1
ATOM 1349 N N . SER A 1 168 ? -5.295 -1.165 -2.745 1.00 98.12 168 SER A N 1
ATOM 1350 C CA . SER A 1 168 ? -6.264 -0.146 -2.334 1.00 98.12 168 SER A CA 1
ATOM 1351 C C . SER A 1 168 ? -6.913 -0.493 -1.005 1.00 98.12 168 SER A C 1
ATOM 1353 O O . SER A 1 168 ? -7.108 0.386 -0.168 1.00 98.12 168 SER A O 1
ATOM 1355 N N . SER A 1 169 ? -7.196 -1.773 -0.761 1.00 98.50 169 SER A N 1
ATOM 1356 C CA . SER A 1 169 ? -7.735 -2.229 0.519 1.00 98.50 169 SER A CA 1
ATOM 1357 C C . SER A 1 169 ? -6.763 -1.967 1.669 1.00 98.50 169 SER A C 1
ATOM 1359 O O . SER A 1 169 ? -7.175 -1.429 2.700 1.00 98.50 169 SER A O 1
ATOM 1361 N N . LEU A 1 170 ? -5.477 -2.289 1.498 1.00 98.44 170 LEU A N 1
ATOM 1362 C CA . LEU A 1 170 ? -4.450 -2.061 2.518 1.00 98.44 170 LEU A CA 1
ATOM 1363 C C . LEU A 1 170 ? -4.253 -0.565 2.803 1.00 98.44 170 LEU A C 1
ATOM 1365 O O . LEU A 1 170 ? -4.317 -0.147 3.962 1.00 98.44 170 LEU A O 1
ATOM 1369 N N . VAL A 1 171 ? -4.106 0.252 1.756 1.00 98.50 171 VAL A N 1
ATOM 1370 C CA . VAL A 1 171 ? -3.918 1.707 1.870 1.00 98.50 171 VAL A CA 1
ATOM 1371 C C . VAL A 1 171 ? -5.146 2.382 2.488 1.00 98.50 171 VAL A C 1
ATOM 1373 O O . VAL A 1 171 ? -5.004 3.181 3.417 1.00 98.50 171 VAL A O 1
ATOM 1376 N N . LEU A 1 172 ? -6.366 2.036 2.057 1.00 98.50 172 LEU A N 1
ATOM 1377 C CA . LEU A 1 172 ? -7.599 2.576 2.644 1.00 98.50 172 LEU A CA 1
ATOM 1378 C C . LEU A 1 172 ? -7.774 2.162 4.106 1.00 98.50 172 LEU A C 1
ATOM 1380 O O . LEU A 1 172 ? -8.186 2.982 4.930 1.00 98.50 172 LEU A O 1
ATOM 1384 N N . GLY A 1 173 ? -7.471 0.905 4.434 1.00 98.25 173 GLY A N 1
ATOM 1385 C CA . GLY A 1 173 ? -7.523 0.398 5.802 1.00 98.25 173 GLY A CA 1
ATOM 1386 C C . GLY A 1 173 ? -6.556 1.146 6.719 1.00 98.25 173 GLY A C 1
ATOM 1387 O O . GLY A 1 173 ? -6.955 1.625 7.782 1.00 98.25 173 GLY A O 1
ATOM 1388 N N . PHE A 1 174 ? -5.311 1.329 6.270 1.00 98.50 174 PHE A N 1
ATOM 1389 C CA . PHE A 1 174 ? -4.317 2.155 6.950 1.00 98.50 174 PHE A CA 1
ATOM 1390 C C . PHE A 1 174 ? -4.789 3.600 7.130 1.00 98.50 174 PHE A C 1
ATOM 1392 O O . PHE A 1 174 ? -4.786 4.110 8.252 1.00 98.50 174 PHE A O 1
ATOM 1399 N N . TYR A 1 175 ? -5.254 4.241 6.057 1.00 98.44 175 TYR A N 1
ATOM 1400 C CA . TYR A 1 175 ? -5.731 5.620 6.084 1.00 98.44 175 TYR A CA 1
ATOM 1401 C C . TYR A 1 175 ? -6.872 5.817 7.087 1.00 98.44 175 TYR A C 1
ATOM 1403 O O . TYR A 1 175 ? -6.804 6.700 7.946 1.00 98.44 175 TYR A O 1
ATOM 1411 N N . LYS A 1 176 ? -7.912 4.976 7.020 1.00 97.38 176 LYS A N 1
ATOM 1412 C CA . LYS A 1 176 ? -9.069 5.079 7.916 1.00 97.38 176 LYS A CA 1
ATOM 1413 C C . LYS A 1 176 ? -8.683 4.793 9.366 1.00 97.38 176 LYS A C 1
ATOM 1415 O O . LYS A 1 176 ? -9.147 5.500 10.260 1.00 97.38 176 LYS A O 1
ATOM 1420 N N . TYR A 1 177 ? -7.794 3.830 9.617 1.00 97.06 177 TYR A N 1
ATOM 1421 C CA . TYR A 1 177 ? -7.267 3.595 10.963 1.00 97.06 177 TYR A CA 1
ATOM 1422 C C . TYR A 1 177 ? -6.486 4.798 11.504 1.00 97.06 177 TYR A C 1
ATOM 1424 O O . TYR A 1 177 ? -6.723 5.250 12.625 1.00 97.06 177 TYR A O 1
ATOM 1432 N N . ALA A 1 178 ? -5.579 5.356 10.706 1.00 97.06 178 ALA A N 1
ATOM 1433 C CA . ALA A 1 178 ? -4.783 6.511 11.096 1.00 97.06 178 ALA A CA 1
ATOM 1434 C C . ALA A 1 178 ? -5.653 7.756 11.349 1.00 97.06 178 ALA A C 1
ATOM 1436 O O . ALA A 1 178 ? -5.358 8.539 12.258 1.00 97.06 178 ALA A O 1
ATOM 1437 N N . LEU A 1 179 ? -6.765 7.917 10.623 1.00 95.25 179 LEU A N 1
ATOM 1438 C CA . LEU A 1 179 ? -7.760 8.943 10.937 1.00 95.25 179 LEU A CA 1
ATOM 1439 C C . LEU A 1 179 ? -8.464 8.703 12.270 1.00 95.25 179 LEU A C 1
ATOM 1441 O O . LEU A 1 179 ? -8.546 9.643 13.055 1.00 95.25 179 LEU A O 1
ATOM 1445 N N . ILE A 1 180 ? -8.894 7.472 12.572 1.00 93.88 180 ILE A N 1
ATOM 1446 C CA . ILE A 1 180 ? -9.479 7.127 13.883 1.00 93.88 180 ILE A CA 1
ATOM 1447 C C . ILE A 1 180 ? -8.514 7.508 15.014 1.00 93.88 180 ILE A C 1
ATOM 1449 O O . ILE A 1 180 ? -8.912 8.146 15.993 1.00 93.88 180 ILE A O 1
ATOM 1453 N N . LEU A 1 181 ? -7.231 7.171 14.854 1.00 92.56 181 LEU A N 1
ATOM 1454 C CA . LEU A 1 181 ? -6.182 7.512 15.812 1.00 92.56 181 LEU A CA 1
ATOM 1455 C C . LEU A 1 181 ? -6.009 9.025 15.993 1.00 92.56 181 LEU A C 1
ATOM 1457 O O . LEU A 1 181 ? -5.830 9.500 17.118 1.00 92.56 181 LEU A O 1
ATOM 1461 N N . LYS A 1 182 ? -6.051 9.787 14.896 1.00 92.56 182 LYS A N 1
ATOM 1462 C CA . LYS A 1 182 ? -5.880 11.243 14.913 1.00 92.56 182 LYS A CA 1
ATOM 1463 C C . LYS A 1 182 ? -7.089 11.959 15.509 1.00 92.56 182 LYS A C 1
ATOM 1465 O O . LYS A 1 182 ? -6.922 12.858 16.329 1.00 92.56 182 LYS A O 1
ATOM 1470 N N . GLU A 1 183 ? -8.287 11.588 15.073 1.00 88.75 183 GLU A N 1
ATOM 1471 C CA . GLU A 1 183 ? -9.548 12.226 15.460 1.00 88.75 183 GLU A CA 1
ATOM 1472 C C . GLU A 1 183 ? -9.998 11.802 16.866 1.00 88.75 183 GLU A C 1
ATOM 1474 O O . GLU A 1 183 ? -10.941 12.376 17.402 1.00 88.75 183 GLU A O 1
ATOM 1479 N N . ARG A 1 184 ? -9.290 10.847 17.496 1.00 78.06 184 ARG A N 1
ATOM 1480 C CA . ARG A 1 184 ? -9.607 10.297 18.824 1.00 78.06 184 ARG A CA 1
ATOM 1481 C C . ARG A 1 184 ? -11.074 9.880 18.917 1.00 78.06 184 ARG A C 1
ATOM 1483 O O . ARG A 1 184 ? -11.720 10.117 19.938 1.00 78.06 184 ARG A O 1
ATOM 1490 N N . ALA A 1 185 ? -11.593 9.291 17.837 1.00 73.06 185 ALA A N 1
ATOM 1491 C CA . ALA A 1 185 ? -12.967 8.820 17.801 1.00 73.06 185 ALA A CA 1
ATOM 1492 C C . ALA A 1 185 ? -13.217 7.917 19.018 1.00 73.06 185 ALA A C 1
ATOM 1494 O O . ALA A 1 185 ? -12.354 7.120 19.391 1.00 73.06 185 ALA A O 1
ATOM 1495 N N . LEU A 1 186 ? -14.371 8.076 19.669 1.00 67.81 186 LEU A N 1
ATOM 1496 C CA . LEU A 1 186 ? -14.730 7.270 20.831 1.00 67.81 186 LEU A CA 1
ATOM 1497 C C . LEU A 1 186 ? -14.879 5.809 20.388 1.00 67.81 186 LEU A C 1
ATOM 1499 O O . LEU A 1 186 ? -15.885 5.430 19.796 1.00 67.81 186 LEU A O 1
ATOM 1503 N N . ILE A 1 187 ? -13.861 4.995 20.658 1.00 74.44 187 ILE A N 1
ATOM 1504 C CA . ILE A 1 187 ? -13.896 3.552 20.416 1.00 74.44 187 ILE A CA 1
ATOM 1505 C C . ILE A 1 187 ? -14.586 2.917 21.623 1.00 74.44 187 ILE A C 1
ATOM 1507 O O . ILE A 1 187 ? -14.071 2.993 22.742 1.00 74.44 187 ILE A O 1
ATOM 1511 N N . ALA A 1 188 ? -15.748 2.292 21.418 1.00 68.38 188 ALA A N 1
ATOM 1512 C CA . ALA A 1 188 ? -16.425 1.605 22.506 1.00 68.38 188 ALA A CA 1
ATOM 1513 C C . ALA A 1 188 ? -15.571 0.411 22.975 1.00 68.38 188 ALA A C 1
ATOM 1515 O O . ALA A 1 188 ? -15.099 -0.378 22.147 1.00 68.38 188 ALA A O 1
ATOM 1516 N N . PRO A 1 189 ? -15.365 0.240 24.293 1.00 65.88 189 PRO A N 1
ATOM 1517 C CA . PRO A 1 189 ? -14.587 -0.873 24.812 1.00 65.88 189 PRO A CA 1
ATOM 1518 C C . PRO A 1 189 ? -15.285 -2.203 24.509 1.00 65.88 189 PRO A C 1
ATOM 1520 O O . PRO A 1 189 ? -16.451 -2.425 24.853 1.00 65.88 189 PRO A O 1
ATOM 1523 N N . VAL A 1 190 ? -14.557 -3.119 23.873 1.00 69.19 190 VAL A N 1
ATOM 1524 C CA . VAL A 1 190 ? -15.084 -4.424 23.460 1.00 69.19 190 VAL A CA 1
ATOM 1525 C C . VAL A 1 190 ? -15.021 -5.395 24.638 1.00 69.19 190 VAL A C 1
ATOM 1527 O O . VAL A 1 190 ? -13.949 -5.833 25.041 1.00 69.19 190 VAL A O 1
ATOM 1530 N N . LYS A 1 191 ? -16.183 -5.762 25.194 1.00 59.84 191 LYS A N 1
ATOM 1531 C CA . LYS A 1 191 ? -16.277 -6.603 26.407 1.00 59.84 191 LYS A CA 1
ATOM 1532 C C . LYS A 1 191 ? -15.839 -8.066 26.222 1.00 59.84 191 LYS A C 1
ATOM 1534 O O . LYS A 1 191 ? -15.546 -8.726 27.213 1.00 59.84 191 LYS A O 1
ATOM 1539 N N . LYS A 1 192 ? -15.826 -8.605 24.993 1.00 70.75 192 LYS A N 1
ATOM 1540 C CA . LYS A 1 192 ? -15.395 -9.987 24.697 1.00 70.75 192 LYS A CA 1
ATOM 1541 C C . LYS A 1 192 ? -14.547 -10.043 23.429 1.00 70.75 192 LYS A C 1
ATOM 1543 O O . LYS A 1 192 ? -14.986 -9.594 22.371 1.00 70.75 192 LYS A O 1
ATOM 1548 N N . GLY A 1 193 ? -13.362 -10.643 23.530 1.00 69.06 193 GLY A N 1
ATOM 1549 C CA . GLY A 1 193 ? -12.461 -10.846 22.399 1.00 69.06 193 GLY A CA 1
ATOM 1550 C C . GLY A 1 193 ? -13.048 -11.818 21.375 1.00 69.06 193 GLY A C 1
ATOM 1551 O O . GLY A 1 193 ? -13.224 -13.001 21.653 1.00 69.06 193 GLY A O 1
ATOM 1552 N N . LYS A 1 194 ? -13.336 -11.339 20.162 1.00 84.88 194 LYS A N 1
ATOM 1553 C CA . LYS A 1 194 ? -13.730 -12.192 19.028 1.00 84.88 194 LYS A CA 1
ATOM 1554 C C . LYS A 1 194 ? -12.483 -12.741 18.333 1.00 84.88 194 LYS A C 1
ATOM 1556 O O . LYS A 1 194 ? -12.154 -12.330 17.222 1.00 84.88 194 LYS A O 1
ATOM 1561 N N . HIS A 1 195 ? -11.776 -13.644 19.013 1.00 85.50 195 HIS A N 1
ATOM 1562 C CA . HIS A 1 195 ? -10.462 -14.144 18.591 1.00 85.50 195 HIS A CA 1
ATOM 1563 C C . HIS A 1 195 ? -10.461 -14.719 17.167 1.00 85.50 195 HIS A C 1
ATOM 1565 O O . HIS A 1 195 ? -9.635 -14.301 16.365 1.00 85.50 195 HIS A O 1
ATOM 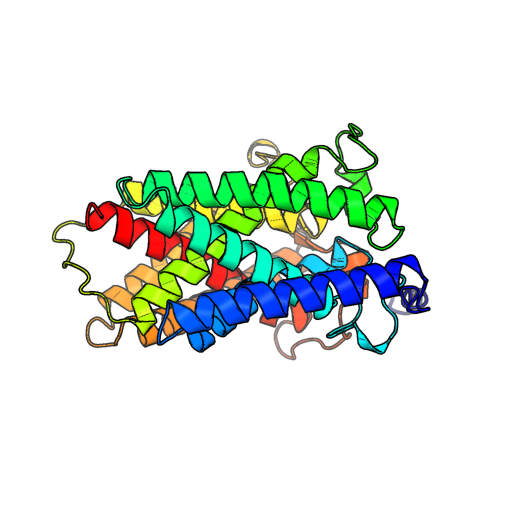1571 N N . VAL A 1 196 ? -11.437 -15.567 16.818 1.00 89.44 196 VAL A N 1
ATOM 1572 C CA . VAL A 1 196 ? -11.542 -16.169 15.472 1.00 89.44 196 VAL A CA 1
ATOM 1573 C C . VAL A 1 196 ? -11.727 -15.107 14.387 1.00 89.44 196 VAL A C 1
ATOM 1575 O O . VAL A 1 196 ? -10.995 -15.089 13.407 1.00 89.44 196 VAL A O 1
ATOM 1578 N N . ARG A 1 197 ? -12.653 -14.158 14.574 1.00 91.69 197 ARG A N 1
ATOM 1579 C CA . ARG A 1 197 ? -12.864 -13.063 13.612 1.00 91.69 197 ARG A CA 1
ATOM 1580 C C . ARG A 1 197 ? -11.596 -12.223 13.445 1.00 91.69 197 ARG A C 1
ATOM 1582 O O . ARG A 1 197 ? -11.223 -11.880 12.334 1.00 91.69 197 ARG A O 1
ATOM 1589 N N . ASN A 1 198 ? -10.941 -11.886 14.552 1.00 90.19 198 ASN A N 1
ATOM 1590 C CA . ASN A 1 198 ? -9.720 -11.086 14.541 1.00 90.19 198 ASN A CA 1
ATOM 1591 C C . ASN A 1 198 ? -8.563 -11.816 13.844 1.00 90.19 198 ASN A C 1
ATOM 1593 O O . ASN A 1 198 ? -7.772 -11.164 13.168 1.00 90.19 198 ASN A O 1
ATOM 1597 N N . PHE A 1 199 ? -8.498 -13.141 13.988 1.00 91.06 199 PHE A N 1
ATOM 1598 C CA . PHE A 1 199 ? -7.574 -14.001 13.258 1.00 91.06 199 PHE A CA 1
ATOM 1599 C C . PHE A 1 199 ? -7.876 -13.996 11.755 1.00 91.06 199 PHE A C 1
ATOM 1601 O O . PHE A 1 199 ? -6.969 -13.768 10.969 1.00 91.06 199 PHE A O 1
ATOM 1608 N N . VAL A 1 200 ? -9.143 -14.135 11.347 1.00 93.69 200 VAL A N 1
ATOM 1609 C CA . VAL A 1 200 ? -9.544 -14.075 9.926 1.00 93.69 200 VAL A CA 1
ATOM 1610 C C . VAL A 1 200 ? -9.218 -12.717 9.296 1.00 93.69 200 VAL A C 1
ATOM 1612 O O . VAL A 1 200 ? -8.714 -12.666 8.182 1.00 93.69 200 VAL A O 1
ATOM 1615 N N . ILE A 1 201 ? -9.446 -11.604 9.999 1.00 95.25 201 ILE A N 1
ATOM 1616 C CA . ILE A 1 201 ? -9.077 -10.267 9.495 1.00 95.25 201 ILE A CA 1
ATOM 1617 C C . ILE A 1 201 ? -7.557 -10.152 9.325 1.00 95.25 201 ILE A C 1
ATOM 1619 O O . ILE A 1 201 ? -7.097 -9.604 8.326 1.00 95.25 201 ILE A O 1
ATOM 1623 N N . ALA A 1 202 ? -6.781 -10.659 10.291 1.00 95.25 202 ALA A N 1
ATOM 1624 C CA . ALA A 1 202 ? -5.324 -10.696 10.191 1.00 95.25 202 ALA A CA 1
ATOM 1625 C C . ALA A 1 202 ? -4.867 -11.565 9.016 1.00 95.25 202 ALA A C 1
ATOM 1627 O O . ALA A 1 202 ? -3.995 -11.142 8.266 1.00 95.25 202 ALA A O 1
ATOM 1628 N N . PHE A 1 203 ? -5.513 -12.715 8.815 1.00 95.88 203 PHE A N 1
ATOM 1629 C CA . PHE A 1 203 ? -5.276 -13.576 7.668 1.00 95.88 203 PHE A CA 1
ATOM 1630 C C . PHE A 1 203 ? -5.487 -12.840 6.353 1.00 95.88 203 PHE A C 1
ATOM 1632 O O . PHE A 1 203 ? -4.579 -12.806 5.534 1.00 95.88 203 PHE A O 1
ATOM 1639 N N . VAL A 1 204 ? -6.635 -12.180 6.185 1.00 96.94 204 VAL A N 1
ATOM 1640 C CA . VAL A 1 204 ? -6.918 -11.396 4.978 1.00 96.94 204 VAL A CA 1
ATOM 1641 C C . VAL A 1 204 ? -5.881 -10.288 4.793 1.00 96.94 204 VAL A C 1
ATOM 1643 O O . VAL A 1 204 ? -5.345 -10.152 3.705 1.00 96.94 204 VAL A O 1
ATOM 1646 N N . GLY A 1 205 ? -5.549 -9.526 5.839 1.00 97.19 205 GLY A N 1
ATOM 1647 C CA . GLY A 1 205 ? -4.570 -8.439 5.736 1.00 97.19 205 GLY A CA 1
ATOM 1648 C C . GLY A 1 205 ? -3.176 -8.910 5.311 1.00 97.19 205 GLY A C 1
ATOM 1649 O O . GLY A 1 205 ? -2.574 -8.303 4.432 1.00 97.19 205 GLY A O 1
ATOM 1650 N N . VAL A 1 206 ? -2.676 -9.998 5.906 1.00 97.25 206 VAL A N 1
ATOM 1651 C CA . VAL A 1 206 ? -1.374 -10.582 5.539 1.00 97.25 206 VAL A CA 1
ATOM 1652 C C . VAL A 1 206 ? -1.434 -11.208 4.147 1.00 97.25 206 VAL A C 1
ATOM 1654 O O . VAL A 1 206 ? -0.522 -11.010 3.360 1.00 97.25 206 VAL A O 1
ATOM 1657 N N . PHE A 1 207 ? -2.512 -11.913 3.805 1.00 96.81 207 PHE A N 1
ATOM 1658 C CA . PHE A 1 207 ? -2.659 -12.540 2.491 1.00 96.81 207 PHE A CA 1
ATOM 1659 C C . PHE A 1 207 ? -2.737 -11.510 1.355 1.00 96.81 207 PHE A C 1
ATOM 1661 O O . PHE A 1 207 ? -2.094 -11.688 0.327 1.00 96.81 207 PHE A O 1
ATOM 1668 N N . LEU A 1 208 ? -3.464 -10.403 1.551 1.00 97.12 208 LEU A N 1
ATOM 1669 C CA . LEU A 1 208 ? -3.465 -9.274 0.614 1.00 97.12 208 LEU A CA 1
ATOM 1670 C C . LEU A 1 208 ? -2.056 -8.700 0.435 1.00 97.12 208 LEU A C 1
ATOM 1672 O O . LEU A 1 208 ? -1.672 -8.352 -0.673 1.00 97.12 208 LEU A O 1
ATOM 1676 N N . PHE A 1 209 ? -1.278 -8.613 1.513 1.00 96.00 209 PHE A N 1
ATOM 1677 C CA . PHE A 1 209 ? 0.105 -8.170 1.416 1.00 96.00 209 PHE A CA 1
ATOM 1678 C C . PHE A 1 209 ? 0.977 -9.154 0.622 1.00 96.00 209 PHE A C 1
ATOM 1680 O O . PHE A 1 209 ? 1.686 -8.715 -0.273 1.00 96.00 209 PHE A O 1
ATOM 1687 N N . GLU A 1 210 ? 0.888 -10.461 0.879 1.00 95.81 210 GLU A N 1
ATOM 1688 C CA . GLU A 1 210 ? 1.639 -11.467 0.109 1.00 95.81 210 GLU A CA 1
ATOM 1689 C C . GLU A 1 210 ? 1.268 -11.431 -1.381 1.00 95.81 210 GLU A C 1
ATOM 1691 O O . GLU A 1 210 ? 2.152 -11.472 -2.226 1.00 95.81 210 GLU A O 1
ATOM 1696 N N . LEU A 1 211 ? -0.017 -11.252 -1.715 1.00 94.88 211 LEU A N 1
ATOM 1697 C CA . LEU A 1 211 ? -0.457 -11.040 -3.102 1.00 94.88 211 LEU A CA 1
ATOM 1698 C C . LEU A 1 211 ? 0.137 -9.774 -3.731 1.00 94.88 211 LEU A C 1
ATOM 1700 O O . LEU A 1 211 ? 0.378 -9.743 -4.932 1.00 94.88 211 LEU A O 1
ATOM 1704 N N . MET A 1 212 ? 0.336 -8.722 -2.938 1.00 94.88 212 MET A N 1
ATOM 1705 C CA . MET A 1 212 ? 0.892 -7.453 -3.405 1.00 94.88 212 MET A CA 1
ATOM 1706 C C . MET A 1 212 ? 2.387 -7.563 -3.732 1.00 94.88 212 MET A C 1
ATOM 1708 O O . MET A 1 212 ? 2.847 -6.918 -4.663 1.00 94.88 212 MET A O 1
ATOM 1712 N N . ILE A 1 213 ? 3.147 -8.366 -2.985 1.00 93.50 213 ILE A N 1
ATOM 1713 C CA . ILE A 1 213 ? 4.602 -8.499 -3.177 1.00 93.50 213 ILE A CA 1
ATOM 1714 C C . ILE A 1 213 ? 5.010 -9.743 -3.976 1.00 93.50 213 ILE A C 1
ATOM 1716 O O . ILE A 1 213 ? 6.203 -9.961 -4.176 1.00 93.50 213 ILE A O 1
ATOM 1720 N N . GLU A 1 214 ? 4.052 -10.559 -4.418 1.00 93.62 214 GLU A N 1
ATOM 1721 C CA . GLU A 1 214 ? 4.303 -11.839 -5.096 1.00 93.62 214 GLU A CA 1
ATOM 1722 C C . GLU A 1 214 ? 5.263 -11.725 -6.295 1.00 93.62 214 GLU A C 1
ATOM 1724 O O . GLU A 1 214 ? 6.211 -12.508 -6.358 1.00 93.62 214 GLU A O 1
ATOM 1729 N N . PRO A 1 215 ? 5.163 -10.713 -7.179 1.00 91.06 215 PRO A N 1
ATOM 1730 C CA . PRO A 1 215 ? 6.110 -10.592 -8.289 1.00 91.06 215 PRO A CA 1
ATOM 1731 C C . PRO A 1 215 ? 7.535 -10.227 -7.856 1.00 91.06 215 PRO A C 1
ATOM 1733 O O . PRO A 1 215 ? 8.489 -10.405 -8.610 1.00 91.06 215 PRO A O 1
ATOM 1736 N N . MET A 1 216 ? 7.699 -9.688 -6.646 1.00 92.88 216 MET A N 1
ATOM 1737 C CA . MET A 1 216 ? 8.987 -9.211 -6.148 1.00 92.88 216 MET A CA 1
ATOM 1738 C C . MET A 1 216 ? 9.775 -10.270 -5.394 1.00 92.88 216 MET A C 1
ATOM 1740 O O . MET A 1 216 ? 10.993 -10.122 -5.251 1.00 92.88 216 MET A O 1
ATOM 1744 N N . VAL A 1 217 ? 9.093 -11.278 -4.855 1.00 93.25 217 VAL A N 1
ATOM 1745 C CA . VAL A 1 217 ? 9.668 -12.230 -3.911 1.00 93.25 217 VAL A CA 1
ATOM 1746 C C . VAL A 1 217 ? 9.168 -13.628 -4.217 1.00 93.25 217 VAL A C 1
ATOM 1748 O O . VAL A 1 217 ? 7.979 -13.909 -4.126 1.00 93.25 217 VAL A O 1
ATOM 1751 N N . VAL A 1 218 ? 10.113 -14.527 -4.472 1.00 94.50 218 VAL A N 1
ATOM 1752 C CA . VAL A 1 218 ? 9.849 -15.944 -4.670 1.00 94.50 218 VAL A CA 1
ATOM 1753 C C . VAL A 1 218 ? 9.987 -16.689 -3.356 1.00 94.50 218 VAL A C 1
ATOM 1755 O O . VAL A 1 218 ? 11.082 -16.739 -2.789 1.00 94.50 218 VAL A O 1
ATOM 1758 N N . ASN A 1 219 ? 8.908 -17.316 -2.878 1.00 95.06 219 ASN A N 1
ATOM 1759 C CA . ASN A 1 219 ? 9.026 -18.233 -1.745 1.00 95.06 219 ASN A CA 1
ATOM 1760 C C . ASN A 1 219 ? 9.311 -19.651 -2.243 1.00 95.06 219 ASN A C 1
ATOM 1762 O O . ASN A 1 219 ? 8.482 -20.300 -2.881 1.00 95.06 219 ASN A O 1
ATOM 1766 N N . ALA A 1 220 ? 10.484 -20.167 -1.913 1.00 94.75 220 ALA A N 1
ATOM 1767 C CA . ALA A 1 220 ? 10.963 -21.463 -2.370 1.00 94.75 220 ALA A CA 1
ATOM 1768 C C . ALA A 1 220 ? 11.102 -22.447 -1.201 1.00 94.75 220 ALA A C 1
ATOM 1770 O O . ALA A 1 220 ? 10.988 -22.083 -0.034 1.00 94.75 220 ALA A O 1
ATOM 1771 N N . GLN A 1 221 ? 11.344 -23.717 -1.529 1.00 95.69 221 GLN A N 1
ATOM 1772 C CA . GLN A 1 221 ? 11.702 -24.778 -0.576 1.00 95.69 221 GLN A CA 1
ATOM 1773 C C . GLN A 1 221 ? 10.645 -25.133 0.486 1.00 95.69 221 GLN A C 1
ATOM 1775 O O . GLN A 1 221 ? 10.890 -25.998 1.329 1.00 95.69 221 GLN A O 1
ATOM 1780 N N . PHE A 1 222 ? 9.449 -24.546 0.440 1.00 95.88 222 PHE A N 1
ATOM 1781 C CA . PHE A 1 222 ? 8.346 -25.006 1.273 1.00 95.88 222 PHE A CA 1
ATOM 1782 C C . PHE A 1 222 ? 7.748 -26.309 0.714 1.00 95.88 222 PHE A C 1
ATOM 1784 O O . PHE A 1 222 ? 7.843 -26.587 -0.485 1.00 95.88 222 PHE A O 1
ATOM 1791 N N . PRO A 1 223 ? 7.102 -27.138 1.555 1.00 96.69 223 PRO A N 1
ATOM 1792 C CA . PRO A 1 223 ? 6.387 -28.313 1.073 1.00 96.69 223 PRO A CA 1
ATOM 1793 C C . PRO A 1 223 ? 5.338 -27.939 0.016 1.00 96.69 223 PRO A C 1
ATOM 1795 O O . PRO A 1 223 ? 4.581 -26.992 0.219 1.00 96.69 223 PRO A O 1
ATOM 1798 N N . ALA A 1 224 ? 5.230 -28.717 -1.067 1.00 96.12 224 ALA A N 1
ATOM 1799 C CA . ALA A 1 224 ? 4.341 -28.410 -2.196 1.00 96.12 224 ALA A CA 1
ATOM 1800 C C . ALA A 1 224 ? 2.878 -28.133 -1.790 1.00 96.12 224 ALA A C 1
ATOM 1802 O O . ALA A 1 224 ? 2.231 -27.263 -2.360 1.00 96.12 224 ALA A O 1
ATOM 1803 N N . TRP A 1 225 ? 2.369 -28.825 -0.763 1.00 96.56 225 TRP A N 1
ATOM 1804 C CA . TRP A 1 225 ? 1.004 -28.638 -0.250 1.00 96.56 225 TRP A CA 1
ATOM 1805 C C . TRP A 1 225 ? 0.755 -27.265 0.387 1.00 96.56 225 TRP A C 1
ATOM 1807 O O . TRP A 1 225 ? -0.397 -26.894 0.597 1.00 96.56 225 TRP A O 1
ATOM 1817 N N . SER A 1 226 ? 1.814 -26.542 0.754 1.00 96.25 226 SER A N 1
ATOM 1818 C CA . SER A 1 226 ? 1.703 -25.265 1.455 1.00 96.25 226 SER A CA 1
ATOM 1819 C C . SER A 1 226 ? 1.507 -24.077 0.515 1.00 96.25 226 SER A C 1
ATOM 1821 O O . SER A 1 226 ? 1.076 -23.022 0.972 1.00 96.25 226 SER A O 1
ATOM 1823 N N . TYR A 1 227 ? 1.778 -24.235 -0.780 1.00 96.56 227 TYR A N 1
ATOM 1824 C CA . TYR A 1 227 ? 1.568 -23.186 -1.770 1.00 96.56 227 TYR A CA 1
ATOM 1825 C C . TYR A 1 227 ? 0.087 -23.072 -2.129 1.00 96.56 227 TYR A C 1
ATOM 1827 O O . TYR A 1 227 ? -0.536 -24.048 -2.544 1.00 96.56 227 TYR A O 1
ATOM 1835 N N . VAL A 1 228 ? -0.487 -21.882 -1.941 1.00 94.75 228 VAL A N 1
ATOM 1836 C CA . VAL A 1 228 ? -1.928 -21.632 -2.153 1.00 94.75 22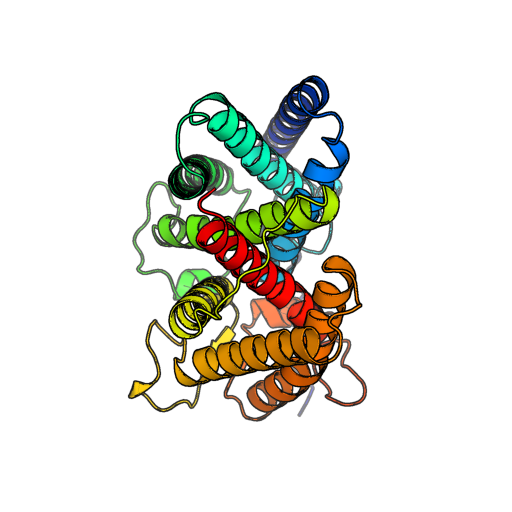8 VAL A CA 1
ATOM 1837 C C . VAL A 1 228 ? -2.224 -20.775 -3.378 1.00 94.75 228 VAL A C 1
ATOM 1839 O O . VAL A 1 228 ? -3.315 -20.871 -3.935 1.00 94.75 228 VAL A O 1
ATOM 1842 N N . TYR A 1 229 ? -1.272 -19.947 -3.800 1.00 91.12 229 TYR A N 1
ATOM 1843 C CA . TYR A 1 229 ? -1.361 -19.132 -5.006 1.00 91.12 229 TYR A CA 1
ATOM 1844 C C . TYR A 1 229 ? 0.053 -18.853 -5.502 1.00 91.12 229 TYR A C 1
ATOM 1846 O O . TYR A 1 229 ? 0.816 -18.219 -4.782 1.00 91.12 229 TYR A O 1
ATOM 1854 N N . HIS A 1 230 ? 0.404 -19.367 -6.683 1.00 91.25 230 HIS A N 1
ATOM 1855 C CA . HIS A 1 230 ? 1.777 -19.366 -7.199 1.00 91.25 230 HIS A CA 1
ATOM 1856 C C . HIS A 1 230 ? 2.772 -19.872 -6.136 1.00 91.25 230 HIS A C 1
ATOM 1858 O O . HIS A 1 230 ? 2.736 -21.044 -5.767 1.00 91.25 230 HIS A O 1
ATOM 1864 N N . ASP A 1 231 ? 3.611 -18.994 -5.605 1.00 91.25 231 ASP A N 1
ATOM 1865 C CA . ASP A 1 231 ? 4.606 -19.240 -4.565 1.00 91.25 231 ASP A CA 1
ATOM 1866 C C . ASP A 1 231 ? 4.228 -18.640 -3.201 1.00 91.25 231 ASP A C 1
ATOM 1868 O O . ASP A 1 231 ? 5.033 -18.635 -2.274 1.00 91.25 231 ASP A O 1
ATOM 1872 N N . ILE A 1 232 ? 2.994 -18.186 -2.999 1.00 94.38 232 ILE A N 1
ATOM 1873 C CA . ILE A 1 232 ? 2.516 -17.774 -1.676 1.00 94.38 232 ILE A CA 1
ATOM 1874 C C . ILE A 1 232 ? 2.320 -19.019 -0.803 1.00 94.38 232 ILE A C 1
ATOM 1876 O O . ILE A 1 232 ? 1.440 -19.848 -1.054 1.00 94.38 232 ILE A O 1
ATOM 1880 N N . SER A 1 233 ? 3.134 -19.138 0.250 1.00 96.12 233 SER A N 1
ATOM 1881 C CA . SER A 1 233 ? 3.095 -20.247 1.211 1.00 96.12 233 SER A CA 1
ATOM 1882 C C . SER A 1 233 ? 2.183 -19.942 2.399 1.00 96.12 233 SER A C 1
ATOM 1884 O O . SER A 1 233 ? 2.442 -19.027 3.183 1.00 96.12 233 SER A O 1
ATOM 1886 N N . ILE A 1 234 ? 1.169 -20.785 2.615 1.00 96.38 234 ILE A N 1
ATOM 1887 C CA . ILE A 1 234 ? 0.264 -20.705 3.767 1.00 96.38 234 ILE A CA 1
ATOM 1888 C C . ILE A 1 234 ? 1.009 -20.830 5.096 1.00 96.38 234 ILE A C 1
ATOM 1890 O O . ILE A 1 234 ? 0.597 -20.233 6.087 1.00 96.38 234 ILE A O 1
ATOM 1894 N N . VAL A 1 235 ? 2.116 -21.580 5.132 1.00 96.12 235 VAL A N 1
ATOM 1895 C CA . VAL A 1 235 ? 2.934 -21.755 6.342 1.00 96.12 235 VAL A CA 1
ATOM 1896 C C . VAL A 1 235 ? 3.571 -20.426 6.731 1.00 96.12 235 VAL A C 1
ATOM 1898 O O . VAL A 1 235 ? 3.470 -20.009 7.885 1.00 96.12 235 VAL A O 1
ATOM 1901 N N . MET A 1 236 ? 4.164 -19.732 5.759 1.00 95.50 236 MET A N 1
ATOM 1902 C CA . MET A 1 236 ? 4.770 -18.420 5.971 1.00 95.50 236 MET A CA 1
ATOM 1903 C C . MET A 1 236 ? 3.706 -17.369 6.322 1.00 95.50 236 MET A C 1
ATOM 1905 O O . MET A 1 236 ? 3.838 -16.676 7.332 1.00 95.50 236 MET A O 1
ATOM 1909 N N . THR A 1 237 ? 2.596 -17.327 5.575 1.00 95.56 237 THR A N 1
ATOM 1910 C CA . THR A 1 237 ? 1.451 -16.449 5.862 1.00 95.56 237 THR A CA 1
ATOM 1911 C C . THR A 1 237 ? 0.932 -16.646 7.293 1.00 95.56 237 THR A C 1
ATOM 1913 O O . THR A 1 237 ? 0.731 -15.673 8.021 1.00 95.56 237 THR A O 1
ATOM 1916 N N . LEU A 1 238 ? 0.760 -17.894 7.748 1.00 96.19 238 LEU A N 1
ATOM 1917 C CA . LEU A 1 238 ? 0.358 -18.205 9.126 1.00 96.19 238 LEU A CA 1
ATOM 1918 C C . LEU A 1 238 ? 1.403 -17.765 10.157 1.00 96.19 238 LEU A C 1
ATOM 1920 O O . LEU A 1 238 ? 1.019 -17.250 11.209 1.00 96.19 238 LEU A O 1
ATOM 1924 N N . GLY A 1 239 ? 2.696 -17.902 9.853 1.00 96.44 239 GLY A N 1
ATOM 1925 C CA . GLY A 1 239 ? 3.784 -17.385 10.685 1.00 96.44 239 GLY A CA 1
ATOM 1926 C C . GLY A 1 239 ? 3.659 -15.879 10.934 1.00 96.44 239 GLY A C 1
ATOM 1927 O O . GLY A 1 239 ? 3.647 -15.438 12.088 1.00 96.44 239 GLY A O 1
ATOM 1928 N N . TRP A 1 240 ? 3.452 -15.092 9.876 1.00 97.25 240 TRP A N 1
ATOM 1929 C CA . TRP A 1 240 ? 3.254 -13.643 9.983 1.00 97.25 240 TRP A CA 1
ATOM 1930 C C . TRP A 1 240 ? 1.983 -13.263 10.744 1.00 97.25 240 TRP A C 1
ATOM 1932 O O . TRP A 1 240 ? 1.996 -12.334 11.556 1.00 97.25 240 TRP A O 1
ATOM 1942 N N . ILE A 1 241 ? 0.889 -14.003 10.546 1.00 96.00 241 ILE A N 1
ATOM 1943 C CA . ILE A 1 241 ? -0.362 -13.792 11.287 1.00 96.00 241 ILE A CA 1
ATOM 1944 C C . ILE A 1 241 ? -0.157 -14.037 12.780 1.00 96.00 241 ILE A C 1
ATOM 1946 O O . ILE A 1 241 ? -0.620 -13.237 13.596 1.00 96.00 241 ILE A O 1
ATOM 1950 N N . VAL A 1 242 ? 0.532 -15.121 13.149 1.00 94.81 242 VAL A N 1
ATOM 1951 C CA . VAL A 1 242 ? 0.843 -15.439 14.548 1.00 94.81 242 VAL A CA 1
ATOM 1952 C C . VAL A 1 242 ? 1.712 -14.343 15.154 1.00 94.81 242 VAL A C 1
ATOM 1954 O O . VAL A 1 242 ? 1.397 -13.872 16.247 1.00 94.81 242 VAL A O 1
ATOM 1957 N N . LEU A 1 243 ? 2.736 -13.872 14.438 1.00 96.12 243 LEU A N 1
ATOM 1958 C CA . LEU A 1 243 ? 3.584 -12.774 14.899 1.00 96.12 243 LEU A CA 1
ATOM 1959 C C . LEU A 1 243 ? 2.778 -11.488 15.138 1.00 96.12 243 LEU A C 1
ATOM 1961 O O . LEU A 1 243 ? 2.859 -10.895 16.218 1.00 96.12 243 LEU A O 1
ATOM 1965 N N . LEU A 1 244 ? 1.954 -11.071 14.173 1.00 95.31 244 LEU A N 1
ATOM 1966 C CA . LEU A 1 244 ? 1.095 -9.889 14.293 1.00 95.31 244 LEU A CA 1
ATOM 1967 C C . LEU A 1 244 ? 0.099 -10.041 15.450 1.00 95.31 244 LEU A C 1
ATOM 1969 O O . LEU A 1 244 ? -0.117 -9.121 16.245 1.00 95.31 244 LEU A O 1
ATO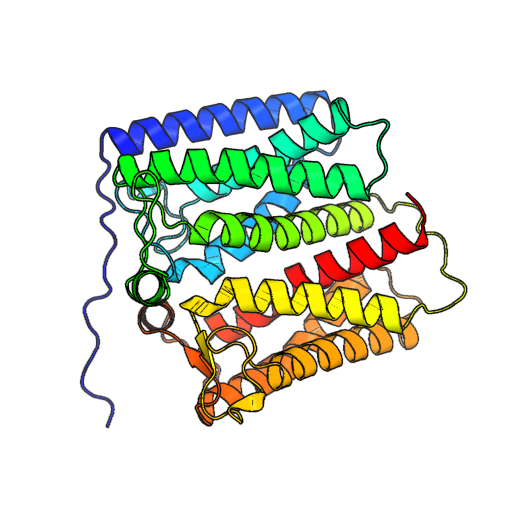M 1973 N N . TRP A 1 245 ? -0.526 -11.210 15.573 1.00 91.00 245 TRP A N 1
ATOM 1974 C CA . TRP A 1 245 ? -1.498 -11.481 16.624 1.00 91.00 245 TRP A CA 1
ATOM 1975 C C . TRP A 1 245 ? -0.862 -11.469 18.018 1.00 91.00 245 TRP A C 1
ATOM 1977 O O . TRP A 1 245 ? -1.402 -10.824 18.923 1.00 91.00 245 TRP A O 1
ATOM 1987 N N . LEU A 1 246 ? 0.288 -12.126 18.193 1.00 91.81 246 LEU A N 1
ATOM 1988 C CA . LEU A 1 246 ? 1.019 -12.163 19.459 1.00 91.81 246 LEU A CA 1
ATOM 1989 C C . LEU A 1 246 ? 1.487 -10.767 19.862 1.00 91.81 246 LEU A C 1
ATOM 1991 O O . LEU A 1 246 ? 1.170 -10.321 20.960 1.00 91.81 246 LEU A O 1
ATOM 1995 N N . THR A 1 247 ? 2.175 -10.047 18.976 1.00 94.06 247 THR A N 1
ATOM 1996 C CA . THR A 1 247 ? 2.709 -8.704 19.268 1.00 94.06 247 THR A CA 1
ATOM 1997 C C . THR A 1 247 ? 1.603 -7.726 19.662 1.00 94.06 247 THR A C 1
ATOM 1999 O O . THR A 1 247 ? 1.691 -7.090 20.712 1.00 94.06 247 THR A O 1
ATOM 2002 N N . THR A 1 248 ? 0.509 -7.665 18.896 1.00 91.44 248 THR A N 1
ATOM 2003 C CA . THR A 1 248 ? -0.625 -6.778 19.214 1.00 91.44 248 THR A CA 1
ATOM 2004 C C . THR A 1 248 ? -1.330 -7.163 20.516 1.00 91.44 248 THR A C 1
ATOM 2006 O O . THR A 1 248 ? -1.729 -6.286 21.285 1.00 91.44 248 THR A O 1
ATOM 2009 N N . THR A 1 249 ? -1.448 -8.462 20.809 1.00 89.62 249 THR A N 1
ATOM 2010 C CA . THR A 1 249 ? -2.033 -8.953 22.065 1.00 89.62 249 THR A CA 1
ATOM 2011 C C . THR A 1 249 ? -1.137 -8.638 23.262 1.00 89.62 249 THR A C 1
ATOM 2013 O O . THR A 1 249 ? -1.636 -8.177 24.288 1.00 89.62 249 THR A O 1
ATOM 2016 N N . LEU A 1 250 ? 0.177 -8.846 23.143 1.00 92.31 250 LEU A N 1
ATOM 2017 C CA . LEU A 1 250 ? 1.151 -8.559 24.195 1.00 92.31 250 LEU A CA 1
ATOM 2018 C C . LEU A 1 250 ? 1.199 -7.060 24.497 1.00 92.31 250 LEU A C 1
ATOM 2020 O O . LEU A 1 250 ? 1.033 -6.673 25.651 1.00 92.31 250 LEU A O 1
ATOM 2024 N N . VAL A 1 251 ? 1.332 -6.210 23.476 1.00 94.06 251 VAL A N 1
ATOM 2025 C CA . VAL A 1 251 ? 1.332 -4.749 23.653 1.00 94.06 251 VAL A CA 1
ATOM 2026 C C . VAL A 1 251 ? 0.016 -4.278 24.276 1.00 94.06 251 VAL A C 1
ATOM 2028 O O . VAL A 1 251 ? 0.033 -3.496 25.224 1.00 94.06 251 VAL A O 1
ATOM 2031 N N . GLY A 1 252 ? -1.129 -4.788 23.814 1.00 89.38 252 GLY A N 1
ATOM 2032 C CA . GLY A 1 252 ? -2.431 -4.445 24.391 1.00 89.38 252 GLY A CA 1
ATOM 2033 C C . GLY A 1 252 ? -2.600 -4.895 25.847 1.00 89.38 252 GLY A C 1
ATOM 2034 O O . GLY A 1 252 ? -3.181 -4.165 26.648 1.00 89.38 252 GLY A O 1
ATOM 2035 N N . ARG A 1 253 ? -2.083 -6.077 26.206 1.00 90.44 253 ARG A N 1
ATOM 2036 C CA . ARG A 1 253 ? -2.216 -6.654 27.553 1.00 90.44 253 ARG A CA 1
ATOM 2037 C C . ARG A 1 253 ? -1.243 -6.055 28.565 1.00 90.44 253 ARG A C 1
ATOM 2039 O O . ARG A 1 253 ? -1.636 -5.842 29.707 1.00 90.44 253 ARG A O 1
ATOM 2046 N N . PHE A 1 254 ? 0.008 -5.825 28.172 1.00 96.00 254 PHE A N 1
ATOM 2047 C CA . PHE A 1 254 ? 1.062 -5.347 29.072 1.00 96.00 254 PHE A CA 1
ATOM 2048 C C . PHE A 1 254 ? 1.157 -3.822 29.139 1.00 96.00 254 PHE A C 1
ATOM 2050 O O . PHE A 1 254 ? 1.673 -3.296 30.121 1.00 96.00 254 PHE A O 1
ATOM 2057 N N . LEU A 1 255 ? 0.644 -3.105 28.133 1.00 94.69 255 LEU A N 1
ATOM 2058 C CA . LEU A 1 255 ? 0.673 -1.641 28.080 1.00 94.69 255 LEU A CA 1
ATOM 2059 C C . LEU A 1 255 ? -0.731 -1.017 27.901 1.00 94.69 255 LEU A C 1
ATOM 2061 O O . LEU A 1 255 ? -0.897 -0.136 27.050 1.00 94.69 255 LEU A O 1
ATOM 2065 N N . PRO A 1 256 ? -1.756 -1.417 28.685 1.00 90.69 256 PRO A N 1
ATOM 2066 C CA . PRO A 1 256 ? -3.122 -0.903 28.532 1.00 90.69 256 PRO A CA 1
ATOM 2067 C C . PRO A 1 256 ? -3.239 0.609 28.787 1.00 90.69 256 PRO A C 1
ATOM 2069 O O . PRO A 1 256 ? -4.097 1.273 28.212 1.00 90.69 256 PRO A O 1
ATOM 2072 N N . GLN A 1 257 ? -2.358 1.170 29.618 1.00 92.44 257 GLN A N 1
ATOM 2073 C CA . GLN A 1 257 ? -2.292 2.594 29.960 1.00 92.44 257 GLN A CA 1
ATOM 2074 C C . GLN A 1 257 ? -1.758 3.478 28.825 1.00 92.44 257 GLN A C 1
ATOM 2076 O O . GLN A 1 257 ? -1.853 4.704 28.883 1.00 92.44 257 GLN A O 1
ATOM 2081 N N . VAL A 1 258 ? -1.143 2.877 27.805 1.00 93.31 258 VAL A N 1
ATOM 2082 C CA . VAL A 1 258 ? -0.523 3.606 26.700 1.00 93.31 258 VAL A CA 1
ATOM 2083 C C . VAL A 1 258 ? -1.587 3.975 25.660 1.00 93.31 258 VAL A C 1
ATOM 2085 O O . VAL A 1 258 ? -2.512 3.208 25.387 1.00 93.31 258 VAL A O 1
ATOM 2088 N N . SER A 1 259 ? -1.472 5.163 25.059 1.00 91.69 259 SER A N 1
ATOM 2089 C CA . SER A 1 259 ? -2.399 5.608 24.010 1.00 91.69 259 SER A CA 1
ATOM 2090 C C . SER A 1 259 ? -2.376 4.677 22.792 1.00 91.69 259 SER A C 1
ATOM 2092 O O . SER A 1 259 ? -1.343 4.087 22.481 1.00 91.69 259 SER A O 1
ATOM 2094 N N . GLU A 1 260 ? -3.493 4.579 22.064 1.00 90.62 260 GLU A N 1
ATOM 2095 C CA . GLU A 1 260 ? -3.606 3.709 20.876 1.00 90.62 260 GLU A CA 1
ATOM 2096 C C . GLU A 1 260 ? -2.536 4.017 19.816 1.00 90.62 260 GLU A C 1
ATOM 2098 O O . GLU A 1 260 ? -1.948 3.105 19.243 1.00 90.62 260 GLU A O 1
ATOM 2103 N N . VAL A 1 261 ? -2.198 5.300 19.621 1.00 93.00 261 VAL A N 1
ATOM 2104 C CA . VAL A 1 261 ? -1.114 5.726 18.716 1.00 93.00 261 VAL A CA 1
ATOM 2105 C C . VAL A 1 261 ? 0.219 5.111 19.135 1.00 93.00 261 VAL A C 1
ATOM 2107 O O . VAL A 1 261 ? 0.916 4.508 18.326 1.00 93.00 261 VAL A O 1
ATOM 2110 N N . ARG A 1 262 ? 0.581 5.236 20.416 1.00 94.69 262 ARG A N 1
ATOM 2111 C CA . ARG A 1 262 ? 1.836 4.681 20.930 1.00 94.69 262 ARG A CA 1
ATOM 2112 C C . ARG A 1 262 ? 1.813 3.154 20.898 1.00 94.69 262 ARG A C 1
ATOM 2114 O O . ARG A 1 262 ? 2.822 2.563 20.542 1.00 94.69 262 ARG A O 1
ATOM 2121 N N . ARG A 1 263 ? 0.678 2.511 21.196 1.00 94.38 263 ARG A N 1
ATOM 2122 C CA . ARG A 1 263 ? 0.525 1.051 21.069 1.00 94.38 263 ARG A CA 1
ATOM 2123 C C . ARG A 1 263 ? 0.687 0.572 19.629 1.00 94.38 263 ARG A C 1
ATOM 2125 O O . ARG A 1 263 ? 1.310 -0.464 19.426 1.00 94.38 263 ARG A O 1
ATOM 2132 N N . PHE A 1 264 ? 0.197 1.322 18.642 1.00 95.62 264 PHE A N 1
ATOM 2133 C CA . PHE A 1 264 ? 0.428 1.026 17.228 1.00 95.62 264 PHE A CA 1
ATOM 2134 C C . PHE A 1 264 ? 1.925 1.032 16.896 1.00 95.62 264 PHE A C 1
ATOM 2136 O O . PHE A 1 264 ? 2.440 0.022 16.426 1.00 95.62 264 PHE A O 1
ATOM 2143 N N . PHE A 1 265 ? 2.645 2.108 17.229 1.00 96.88 265 PHE A N 1
ATOM 2144 C CA . PHE A 1 265 ? 4.089 2.186 16.975 1.00 96.88 265 PHE A CA 1
ATOM 2145 C C . PHE A 1 265 ? 4.894 1.148 17.763 1.00 96.88 265 PHE A C 1
ATOM 2147 O O . PHE A 1 265 ? 5.795 0.534 17.206 1.00 96.88 265 PHE A O 1
ATOM 2154 N N . LEU A 1 266 ? 4.552 0.891 19.028 1.00 96.81 266 LEU A N 1
ATOM 2155 C CA . LEU A 1 266 ? 5.200 -0.158 19.823 1.00 96.81 266 LEU A CA 1
ATOM 2156 C C . LEU A 1 266 ? 4.953 -1.552 19.241 1.00 96.81 266 LEU A C 1
ATOM 2158 O O . LEU A 1 266 ? 5.860 -2.377 19.248 1.00 96.81 266 LEU A O 1
ATOM 2162 N N . SER A 1 267 ? 3.756 -1.806 18.702 1.00 96.62 267 SER A N 1
ATOM 2163 C CA . SER A 1 267 ? 3.466 -3.056 17.994 1.00 96.62 267 SER A CA 1
ATOM 2164 C C . SER A 1 267 ? 4.304 -3.170 16.724 1.00 96.62 267 SER A C 1
ATOM 2166 O O . SER A 1 267 ? 4.854 -4.234 16.482 1.00 96.62 267 SER A O 1
ATOM 2168 N N . LEU A 1 268 ? 4.466 -2.090 15.951 1.00 96.88 268 LEU A N 1
ATOM 2169 C CA . LEU A 1 268 ? 5.326 -2.096 14.762 1.00 96.88 268 LEU A CA 1
ATOM 2170 C C . LEU A 1 268 ? 6.795 -2.336 15.098 1.00 96.88 268 LEU A C 1
ATOM 2172 O O . LEU A 1 268 ? 7.430 -3.153 14.443 1.00 96.88 268 LEU A O 1
ATOM 2176 N N . VAL A 1 269 ? 7.322 -1.679 16.134 1.00 96.94 269 VAL A N 1
ATOM 2177 C CA . VAL A 1 269 ? 8.697 -1.907 16.603 1.00 96.94 269 VAL A CA 1
ATOM 2178 C C . VAL A 1 269 ? 8.872 -3.354 17.060 1.00 96.94 269 VAL A C 1
ATOM 2180 O O . VAL A 1 269 ? 9.845 -3.995 16.678 1.00 96.94 269 VAL A O 1
ATOM 2183 N N . ALA A 1 270 ? 7.920 -3.890 17.831 1.00 97.00 270 ALA A N 1
ATOM 2184 C CA . ALA A 1 270 ? 7.960 -5.280 18.268 1.00 97.00 270 ALA A CA 1
ATOM 2185 C C . ALA A 1 270 ? 7.905 -6.248 17.078 1.00 97.00 270 ALA A C 1
ATOM 2187 O O . ALA A 1 270 ? 8.715 -7.164 17.012 1.00 97.00 270 ALA A O 1
ATOM 2188 N N . ILE A 1 271 ? 6.996 -6.032 16.122 1.00 96.69 271 ILE A N 1
ATOM 2189 C CA . ILE A 1 271 ? 6.909 -6.849 14.907 1.00 96.69 271 ILE A CA 1
ATOM 2190 C C . ILE A 1 271 ? 8.225 -6.785 14.140 1.00 96.69 271 ILE A C 1
ATOM 2192 O O . ILE A 1 271 ? 8.772 -7.836 13.846 1.00 96.69 271 ILE A O 1
ATOM 2196 N N . ALA A 1 272 ? 8.768 -5.597 13.868 1.00 95.06 272 ALA A N 1
ATOM 2197 C CA . ALA A 1 272 ? 10.016 -5.445 13.124 1.00 95.06 272 ALA A CA 1
ATOM 2198 C C . ALA A 1 272 ? 11.200 -6.140 13.815 1.00 95.06 272 ALA A C 1
ATOM 2200 O O . ALA A 1 272 ? 11.990 -6.798 13.145 1.00 95.06 272 ALA A O 1
ATOM 2201 N N . ALA A 1 273 ? 11.281 -6.065 15.148 1.00 94.75 273 ALA A N 1
ATOM 2202 C CA . ALA A 1 273 ? 12.336 -6.712 15.927 1.00 94.75 273 ALA A CA 1
ATOM 2203 C C . ALA A 1 273 ? 12.345 -8.247 15.794 1.00 94.75 273 ALA A C 1
ATOM 2205 O O . ALA A 1 273 ? 13.405 -8.853 15.907 1.00 94.75 273 ALA A O 1
ATOM 2206 N N . PHE A 1 274 ? 11.190 -8.873 15.547 1.00 96.00 274 PHE A N 1
ATOM 2207 C CA . PHE A 1 274 ? 11.089 -10.319 15.316 1.00 96.00 274 PHE A CA 1
ATOM 2208 C C . PHE A 1 274 ? 11.061 -10.686 13.831 1.00 96.00 274 PHE A C 1
ATOM 2210 O O . PHE A 1 274 ? 11.658 -11.681 13.435 1.00 96.00 274 PHE A O 1
ATOM 2217 N N . ALA A 1 275 ? 10.374 -9.895 13.011 1.00 95.69 275 ALA A N 1
ATOM 2218 C CA . ALA A 1 275 ? 10.202 -10.163 11.595 1.00 95.69 275 ALA A CA 1
ATOM 2219 C C . ALA A 1 275 ? 11.511 -10.012 10.827 1.00 95.69 275 ALA A C 1
ATOM 2221 O O . ALA A 1 275 ? 11.781 -10.851 9.984 1.00 95.69 275 ALA A O 1
ATOM 2222 N N . ALA A 1 276 ? 12.345 -9.013 11.138 1.00 93.69 276 ALA A N 1
ATOM 2223 C CA . ALA A 1 276 ? 13.604 -8.826 10.418 1.00 93.69 276 ALA A CA 1
ATOM 2224 C C . ALA A 1 276 ? 14.577 -10.020 10.577 1.00 93.69 276 ALA A C 1
ATOM 2226 O O . ALA A 1 276 ? 15.066 -10.489 9.555 1.00 93.69 276 ALA A O 1
ATOM 2227 N N . PRO A 1 277 ? 14.810 -10.586 11.782 1.00 94.12 277 PRO A N 1
ATOM 2228 C CA . PRO A 1 277 ? 15.598 -11.818 11.918 1.00 94.12 277 PRO A CA 1
ATOM 2229 C C . PRO A 1 277 ? 14.973 -13.048 11.244 1.00 94.12 277 PRO A C 1
ATOM 2231 O O . PRO A 1 277 ? 15.686 -13.894 10.715 1.00 94.12 277 PRO A O 1
ATOM 2234 N N . ILE A 1 278 ? 13.639 -13.176 11.266 1.00 95.69 278 ILE A N 1
ATOM 2235 C CA . ILE A 1 278 ? 12.950 -14.278 10.573 1.00 95.69 278 ILE A CA 1
ATOM 2236 C C . ILE A 1 278 ? 13.132 -14.139 9.058 1.00 95.69 278 ILE A C 1
ATOM 2238 O O . ILE A 1 278 ? 13.447 -15.117 8.389 1.00 95.69 278 ILE A O 1
ATOM 2242 N N . GLU A 1 279 ? 12.962 -12.929 8.531 1.00 94.94 279 GLU A N 1
ATOM 2243 C CA . GLU A 1 279 ? 13.131 -12.606 7.115 1.00 94.94 279 GLU A CA 1
ATOM 2244 C C . GLU A 1 279 ? 14.564 -12.885 6.655 1.00 94.94 279 GLU A C 1
ATOM 2246 O O . GLU A 1 279 ? 14.772 -13.580 5.665 1.00 94.94 279 GLU A O 1
ATOM 2251 N N . GLU A 1 280 ? 15.562 -12.442 7.421 1.00 94.25 280 GLU A N 1
ATOM 2252 C CA . GLU A 1 280 ? 16.969 -12.775 7.185 1.00 94.25 280 GLU A CA 1
ATOM 2253 C C . GLU A 1 280 ? 17.184 -14.293 7.139 1.00 94.25 280 GLU A C 1
ATOM 2255 O O . GLU A 1 280 ? 17.824 -14.810 6.220 1.00 94.25 280 GLU A O 1
ATOM 2260 N N . TRP A 1 281 ? 16.645 -15.028 8.116 1.00 95.94 281 TRP A N 1
ATOM 2261 C CA . TRP A 1 281 ? 16.768 -16.481 8.149 1.00 95.94 281 TRP A CA 1
ATOM 2262 C C . TRP A 1 281 ? 16.157 -17.124 6.894 1.00 95.94 281 TRP A C 1
ATOM 2264 O O . TRP A 1 281 ? 16.778 -17.997 6.287 1.00 95.94 281 TRP A O 1
ATOM 2274 N N . LEU A 1 282 ? 14.987 -16.651 6.452 1.00 96.19 282 LEU A N 1
ATOM 2275 C CA . LEU A 1 282 ? 14.336 -17.131 5.232 1.00 96.19 282 LEU A CA 1
ATOM 2276 C C . LEU A 1 282 ? 15.169 -16.833 3.977 1.00 96.19 282 LEU A C 1
ATOM 2278 O O . LEU A 1 282 ? 15.289 -17.701 3.111 1.00 96.19 282 LEU A O 1
ATOM 2282 N N . ILE A 1 283 ? 15.770 -15.643 3.888 1.00 94.75 283 ILE A N 1
ATOM 2283 C CA . ILE A 1 283 ? 16.627 -15.245 2.763 1.00 94.75 283 ILE A CA 1
ATOM 2284 C C . ILE A 1 283 ? 17.897 -16.097 2.723 1.00 94.75 283 ILE A C 1
ATOM 2286 O O . ILE A 1 283 ? 18.214 -16.703 1.702 1.00 94.75 283 ILE A O 1
ATOM 2290 N N . THR A 1 284 ? 18.608 -16.187 3.846 1.00 93.88 284 THR A N 1
ATOM 2291 C CA . THR A 1 284 ? 19.898 -16.895 3.947 1.00 93.88 284 THR A CA 1
ATOM 2292 C C . THR A 1 284 ? 19.787 -18.391 3.664 1.00 93.88 284 THR A C 1
ATOM 2294 O O . THR A 1 284 ? 20.728 -18.987 3.145 1.00 93.88 284 THR A O 1
ATOM 2297 N N . HIS A 1 285 ? 18.635 -18.998 3.957 1.00 95.94 285 HIS A N 1
ATOM 2298 C CA . HIS A 1 285 ? 18.368 -20.411 3.681 1.00 95.94 285 HIS A CA 1
ATOM 2299 C C . HIS A 1 285 ? 17.673 -20.639 2.327 1.00 95.94 285 HIS A C 1
ATOM 2301 O O . HIS A 1 285 ? 17.401 -21.780 1.959 1.00 95.94 285 HIS A O 1
ATOM 2307 N N . GLY A 1 286 ? 17.398 -19.579 1.560 1.00 95.12 286 GLY A N 1
ATOM 2308 C CA . GLY A 1 286 ? 16.785 -19.673 0.235 1.00 95.12 286 GLY A CA 1
ATOM 2309 C C . GLY A 1 286 ? 15.300 -20.044 0.249 1.00 95.12 286 GLY A C 1
ATOM 2310 O O . GLY A 1 286 ? 14.786 -20.499 -0.771 1.00 95.12 286 GLY A O 1
ATOM 2311 N N . TYR A 1 287 ? 14.608 -19.850 1.376 1.00 96.44 287 TYR A N 1
ATOM 2312 C CA . TYR A 1 287 ? 13.145 -19.934 1.446 1.00 96.44 287 TYR A CA 1
ATOM 2313 C C . TYR A 1 287 ? 12.469 -18.693 0.870 1.00 96.44 287 TYR A C 1
ATOM 2315 O O . TYR A 1 287 ? 11.310 -18.768 0.471 1.00 96.44 287 TYR A O 1
ATOM 2323 N N . ARG A 1 288 ? 13.172 -17.557 0.831 1.00 95.75 288 ARG A N 1
ATOM 2324 C CA . ARG A 1 288 ? 12.656 -16.285 0.326 1.00 95.75 288 ARG A CA 1
ATOM 2325 C C . ARG A 1 288 ? 13.705 -15.593 -0.534 1.00 95.75 288 ARG A C 1
ATOM 2327 O O . ARG A 1 288 ? 14.768 -15.226 -0.047 1.00 95.75 288 ARG A O 1
ATOM 2334 N N . ILE A 1 289 ? 13.426 -15.459 -1.823 1.00 95.44 289 ILE A N 1
ATOM 2335 C CA . ILE A 1 289 ? 14.388 -15.007 -2.830 1.00 95.44 289 ILE A CA 1
ATOM 2336 C C . ILE A 1 289 ? 13.819 -13.763 -3.507 1.00 95.44 289 ILE A C 1
ATOM 2338 O O . ILE A 1 289 ? 12.779 -13.827 -4.153 1.00 95.44 289 ILE A O 1
ATOM 2342 N N . TYR A 1 290 ? 14.493 -12.625 -3.364 1.00 94.06 290 TYR A N 1
ATOM 2343 C CA . TYR A 1 290 ? 14.088 -11.390 -4.038 1.00 94.06 290 TYR A CA 1
ATOM 2344 C C . TYR A 1 290 ? 14.377 -11.466 -5.540 1.00 94.06 290 TYR A C 1
ATOM 2346 O O . TYR A 1 290 ? 15.397 -12.020 -5.949 1.00 94.06 290 TYR A O 1
ATOM 2354 N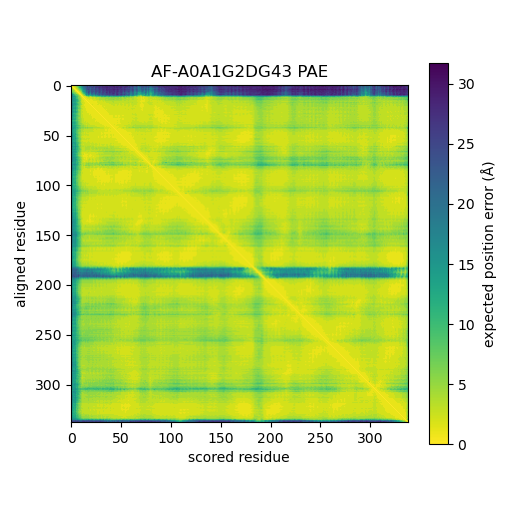 N . SER A 1 291 ? 13.497 -10.884 -6.351 1.00 92.06 291 SER A N 1
ATOM 2355 C CA . SER A 1 291 ? 13.673 -10.730 -7.802 1.00 92.06 291 SER A CA 1
ATOM 2356 C C . SER A 1 291 ? 14.941 -9.951 -8.164 1.00 92.06 291 SER A C 1
ATOM 2358 O O . SER A 1 291 ? 15.497 -9.217 -7.341 1.00 92.06 291 SER A O 1
ATOM 2360 N N . ALA A 1 292 ? 15.399 -10.093 -9.410 1.00 91.44 292 ALA A N 1
ATOM 2361 C CA . ALA A 1 292 ? 16.576 -9.379 -9.893 1.00 91.44 292 ALA A CA 1
ATOM 2362 C C . ALA A 1 292 ? 16.331 -7.864 -9.904 1.00 91.44 292 ALA A C 1
ATOM 2364 O O . ALA A 1 292 ? 17.183 -7.112 -9.432 1.00 91.44 292 ALA A O 1
ATOM 2365 N N . SER A 1 293 ? 15.145 -7.429 -10.337 1.00 89.19 293 SER A N 1
ATOM 2366 C CA . SER A 1 293 ? 14.713 -6.030 -10.288 1.00 89.19 293 SER A CA 1
ATOM 2367 C C . SER A 1 293 ? 14.707 -5.483 -8.856 1.00 89.19 293 SER A C 1
ATOM 2369 O O . SER A 1 293 ? 15.242 -4.404 -8.610 1.00 89.19 293 SER A O 1
ATOM 2371 N N . ALA A 1 294 ? 14.206 -6.242 -7.870 1.00 90.69 294 ALA A N 1
ATOM 2372 C CA . ALA A 1 294 ? 14.233 -5.800 -6.472 1.00 90.69 294 ALA A CA 1
ATOM 2373 C C . ALA A 1 294 ? 15.658 -5.687 -5.914 1.00 90.69 294 ALA A C 1
ATOM 2375 O O . ALA A 1 294 ? 15.963 -4.738 -5.195 1.00 90.69 294 ALA A O 1
ATOM 2376 N N . GLN A 1 295 ? 16.541 -6.627 -6.259 1.00 91.81 295 GLN A N 1
ATOM 2377 C CA . GLN A 1 295 ? 17.939 -6.586 -5.829 1.00 91.81 295 GLN A CA 1
ATOM 2378 C C . GLN A 1 295 ? 18.732 -5.455 -6.497 1.00 91.81 295 GLN A C 1
ATOM 2380 O O . GLN A 1 295 ? 19.585 -4.849 -5.848 1.00 91.81 295 GLN A O 1
ATOM 2385 N N . ALA A 1 296 ? 18.443 -5.139 -7.765 1.00 87.94 296 ALA A N 1
ATOM 2386 C CA . ALA A 1 296 ? 19.030 -3.995 -8.468 1.00 87.94 296 ALA A CA 1
ATOM 2387 C C . ALA A 1 296 ? 18.657 -2.656 -7.804 1.00 87.94 296 ALA A C 1
ATOM 2389 O O . ALA A 1 296 ? 19.439 -1.702 -7.816 1.00 87.94 296 ALA A O 1
ATOM 2390 N N . ASP A 1 297 ? 17.498 -2.627 -7.145 1.00 85.94 297 ASP A N 1
ATOM 2391 C CA . ASP A 1 297 ? 17.021 -1.525 -6.320 1.00 85.94 297 ASP A CA 1
ATOM 2392 C C . ASP A 1 297 ? 17.593 -1.524 -4.887 1.00 85.94 297 ASP A C 1
ATOM 2394 O O . ASP A 1 297 ? 17.253 -0.666 -4.070 1.00 85.94 297 ASP A O 1
ATOM 2398 N N . PHE A 1 298 ? 18.542 -2.381 -4.529 1.00 90.38 298 PHE A N 1
ATOM 2399 C CA . PHE A 1 298 ? 19.245 -2.218 -3.253 1.00 90.38 298 PHE A CA 1
ATOM 2400 C C . PHE A 1 298 ? 20.383 -1.204 -3.381 1.00 90.38 298 PHE A C 1
ATOM 2402 O O . PHE A 1 298 ? 21.079 -1.119 -4.388 1.00 90.38 298 PHE A O 1
ATOM 2409 N N . SER A 1 299 ? 20.574 -0.379 -2.354 1.00 89.50 299 SER A N 1
ATOM 2410 C CA . SER A 1 299 ? 21.677 0.592 -2.280 1.00 89.50 299 SER A CA 1
ATOM 2411 C C . SER A 1 299 ? 23.050 -0.067 -2.123 1.00 89.50 299 SER A C 1
ATOM 2413 O O . SER A 1 299 ? 24.073 0.610 -2.207 1.00 89.50 299 SER A O 1
ATOM 2415 N N . GLY A 1 300 ? 23.076 -1.374 -1.848 1.00 89.69 300 GLY A N 1
ATOM 2416 C CA . GLY A 1 300 ? 24.274 -2.128 -1.488 1.00 89.69 300 GLY A CA 1
ATOM 2417 C C . GLY A 1 300 ? 24.660 -2.001 -0.011 1.00 89.69 300 GLY A C 1
ATOM 2418 O O . GLY A 1 300 ? 25.585 -2.681 0.432 1.00 89.69 300 GLY A O 1
ATOM 2419 N N . PHE A 1 301 ? 23.958 -1.179 0.780 1.00 93.00 301 PHE A N 1
ATOM 2420 C CA . PHE A 1 301 ? 24.185 -1.116 2.220 1.00 93.00 301 PHE A CA 1
ATOM 2421 C C . PHE A 1 301 ? 23.558 -2.322 2.915 1.00 93.00 301 PHE A C 1
ATOM 2423 O O . PHE A 1 301 ? 22.347 -2.541 2.868 1.00 93.00 301 PHE A O 1
ATOM 2430 N N . LEU A 1 302 ? 24.400 -3.077 3.614 1.00 93.56 302 LEU A N 1
ATOM 2431 C CA . LEU A 1 302 ? 23.989 -4.197 4.447 1.00 93.56 302 LEU A CA 1
ATOM 2432 C C . LEU A 1 302 ? 24.038 -3.784 5.913 1.00 93.56 302 LEU A C 1
ATOM 2434 O O . LEU A 1 302 ? 24.930 -3.049 6.345 1.00 93.56 302 LEU A O 1
ATOM 2438 N N . THR A 1 303 ? 23.094 -4.277 6.701 1.00 90.31 303 THR A N 1
ATOM 2439 C CA . THR A 1 303 ? 23.173 -4.106 8.153 1.00 90.31 303 THR A CA 1
ATOM 2440 C C . THR A 1 303 ? 24.351 -4.884 8.755 1.00 90.31 303 THR A C 1
ATOM 2442 O O . THR A 1 303 ? 24.714 -5.952 8.260 1.00 90.31 303 THR A O 1
ATOM 2445 N N . PRO A 1 304 ? 24.955 -4.386 9.848 1.00 87.69 304 PRO A N 1
ATOM 2446 C CA . PRO A 1 304 ? 26.184 -4.965 10.392 1.00 87.69 304 PRO A CA 1
ATOM 2447 C C . PRO A 1 304 ? 25.990 -6.312 11.099 1.00 87.69 304 PRO A C 1
ATOM 2449 O O . PRO A 1 304 ? 26.965 -7.030 11.283 1.00 87.69 304 PRO A O 1
ATOM 2452 N N . ILE A 1 305 ? 24.770 -6.628 11.547 1.00 85.38 305 ILE A N 1
ATOM 2453 C CA . ILE A 1 305 ? 24.486 -7.846 12.325 1.00 85.38 305 ILE A CA 1
ATOM 2454 C C . ILE A 1 305 ? 23.947 -8.947 11.417 1.00 85.38 305 ILE A C 1
ATOM 2456 O O . ILE A 1 305 ? 24.448 -10.063 11.459 1.00 85.38 305 ILE A O 1
ATOM 2460 N N . THR A 1 306 ? 22.934 -8.628 10.611 1.00 83.62 306 THR A N 1
ATOM 2461 C CA . THR A 1 306 ? 22.193 -9.623 9.829 1.00 83.62 306 THR A CA 1
ATOM 2462 C C . THR A 1 306 ? 22.676 -9.729 8.384 1.00 83.62 306 THR A C 1
ATOM 2464 O O . THR A 1 306 ? 22.186 -10.544 7.612 1.00 83.62 306 THR A O 1
ATOM 2467 N N . HIS A 1 307 ? 23.593 -8.847 7.962 1.00 86.88 307 HIS A N 1
ATOM 2468 C CA . HIS A 1 307 ? 24.026 -8.704 6.566 1.00 86.88 307 HIS A CA 1
ATOM 2469 C C . HIS A 1 307 ? 22.869 -8.567 5.557 1.00 86.88 307 HIS A C 1
ATOM 2471 O O . HIS A 1 307 ? 23.062 -8.730 4.355 1.00 86.88 307 HIS A O 1
ATOM 2477 N N . MET A 1 308 ? 21.670 -8.226 6.034 1.00 90.69 308 MET A N 1
ATOM 2478 C CA . MET A 1 308 ? 20.491 -8.033 5.206 1.00 90.69 308 MET A CA 1
ATOM 2479 C C . MET A 1 308 ? 20.531 -6.639 4.563 1.00 90.69 308 MET A C 1
ATOM 2481 O O . MET A 1 308 ? 20.966 -5.694 5.242 1.00 90.69 308 MET A O 1
ATOM 2485 N N . PRO A 1 309 ? 20.068 -6.480 3.305 1.00 93.19 309 PRO A N 1
ATOM 2486 C CA . PRO A 1 309 ? 19.926 -5.171 2.679 1.00 93.19 309 PRO A CA 1
ATOM 2487 C C . PRO A 1 309 ? 19.091 -4.230 3.543 1.00 93.19 309 PRO A C 1
ATOM 2489 O O . PRO A 1 309 ? 18.059 -4.621 4.104 1.00 93.19 309 PRO A O 1
ATOM 2492 N N . ILE A 1 310 ? 19.543 -2.985 3.672 1.00 93.19 310 ILE A N 1
ATOM 2493 C CA . ILE A 1 310 ? 18.895 -2.005 4.544 1.00 93.19 310 ILE A CA 1
ATOM 2494 C C . ILE A 1 310 ? 17.454 -1.715 4.096 1.00 93.19 310 ILE A C 1
ATOM 2496 O O . ILE A 1 310 ? 16.578 -1.495 4.933 1.00 93.19 310 ILE A O 1
ATOM 2500 N N . GLU A 1 311 ? 17.183 -1.795 2.793 1.00 92.06 311 GLU A N 1
ATOM 2501 C CA . GLU A 1 311 ? 15.856 -1.648 2.200 1.00 92.06 311 GLU A CA 1
ATOM 2502 C C . GLU A 1 311 ? 14.882 -2.686 2.749 1.00 92.06 311 GLU A C 1
ATOM 2504 O O . GLU A 1 311 ? 13.764 -2.329 3.103 1.00 92.06 311 GLU A O 1
ATOM 2509 N N . VAL A 1 312 ? 15.310 -3.944 2.904 1.00 92.69 312 VAL A N 1
ATOM 2510 C CA . VAL A 1 312 ? 14.471 -5.011 3.471 1.00 92.69 312 VAL A CA 1
ATOM 2511 C C . VAL A 1 312 ? 14.146 -4.711 4.935 1.00 92.69 312 VAL A C 1
ATOM 2513 O O . VAL A 1 312 ? 12.993 -4.815 5.353 1.00 92.69 312 VAL A O 1
ATOM 2516 N N . VAL A 1 313 ? 15.131 -4.250 5.714 1.00 92.94 313 VAL A N 1
ATOM 2517 C CA . VAL A 1 313 ? 14.930 -3.869 7.124 1.00 92.94 313 VAL A CA 1
ATOM 2518 C C . VAL A 1 313 ? 13.934 -2.719 7.267 1.00 92.94 313 VAL A C 1
ATOM 2520 O O . VAL A 1 313 ? 13.119 -2.734 8.189 1.00 92.94 313 VAL A O 1
ATOM 2523 N N . PHE A 1 314 ? 13.971 -1.735 6.364 1.00 92.56 314 PHE A N 1
ATOM 2524 C CA . PHE A 1 314 ? 13.010 -0.628 6.344 1.00 92.56 314 PHE A CA 1
ATOM 2525 C C . PHE A 1 314 ? 11.643 -1.026 5.778 1.00 92.56 314 PHE A C 1
ATOM 2527 O O . PHE A 1 314 ? 10.624 -0.512 6.245 1.00 92.56 314 PHE A O 1
ATOM 2534 N N . ALA A 1 315 ? 11.599 -1.957 4.826 1.00 93.25 315 ALA A N 1
ATOM 2535 C CA . ALA A 1 315 ? 10.367 -2.441 4.215 1.00 93.25 315 ALA A CA 1
ATOM 2536 C C . ALA A 1 315 ? 9.464 -3.131 5.236 1.00 93.25 315 ALA A C 1
ATOM 2538 O O . ALA A 1 315 ? 8.271 -2.839 5.302 1.00 93.25 315 ALA A O 1
ATOM 2539 N N . VAL A 1 316 ? 10.040 -3.981 6.092 1.00 94.00 316 VAL A N 1
ATOM 2540 C CA . VAL A 1 316 ? 9.310 -4.746 7.114 1.00 94.00 316 VAL A CA 1
ATOM 2541 C C . VAL A 1 316 ? 8.351 -3.868 7.946 1.00 94.00 316 VAL A C 1
ATOM 2543 O O . VAL A 1 316 ? 7.139 -4.095 7.880 1.00 94.00 316 VAL A O 1
ATOM 2546 N N . PRO A 1 317 ? 8.797 -2.847 8.709 1.00 95.62 317 PRO A N 1
ATOM 2547 C CA . PRO A 1 317 ? 7.888 -2.031 9.516 1.00 95.62 317 PRO A CA 1
ATOM 2548 C C . PRO A 1 317 ? 6.878 -1.239 8.676 1.00 95.62 317 PRO A C 1
ATOM 2550 O O . PRO A 1 317 ? 5.756 -1.019 9.136 1.00 95.62 317 PRO A O 1
ATOM 2553 N N . CYS A 1 318 ? 7.238 -0.823 7.462 1.00 95.94 318 CYS A N 1
ATOM 2554 C CA . CYS A 1 318 ? 6.352 -0.083 6.568 1.00 95.94 318 CYS A CA 1
ATOM 2555 C C . CYS A 1 318 ? 5.210 -0.961 6.034 1.00 95.94 318 CYS A C 1
ATOM 2557 O O . CYS A 1 318 ? 4.042 -0.577 6.124 1.00 95.94 318 CYS A O 1
ATOM 2559 N N . TYR A 1 319 ? 5.515 -2.173 5.578 1.00 95.25 319 TYR A N 1
ATOM 2560 C CA . TYR A 1 319 ? 4.515 -3.152 5.163 1.00 95.25 319 TYR A CA 1
ATOM 2561 C C . TYR A 1 319 ? 3.599 -3.558 6.312 1.00 95.25 319 TYR A C 1
ATOM 2563 O O . TYR A 1 319 ? 2.370 -3.516 6.189 1.00 95.25 319 TYR A O 1
ATOM 2571 N N . PHE A 1 320 ? 4.174 -3.853 7.480 1.00 97.25 320 PHE A N 1
ATOM 2572 C CA . PHE A 1 320 ? 3.374 -4.158 8.658 1.00 97.25 320 PHE A CA 1
ATOM 2573 C C . PHE A 1 320 ? 2.538 -2.965 9.129 1.00 97.25 320 PHE A C 1
ATOM 2575 O O . PHE A 1 320 ? 1.484 -3.192 9.717 1.00 97.25 320 PHE A O 1
ATOM 2582 N N . ALA A 1 321 ? 2.918 -1.715 8.843 1.00 97.88 321 ALA A N 1
ATOM 2583 C CA . ALA A 1 321 ? 2.067 -0.557 9.117 1.00 97.88 321 ALA A CA 1
ATOM 2584 C C . ALA A 1 321 ? 0.773 -0.594 8.295 1.00 97.88 321 ALA A C 1
ATOM 2586 O O . ALA A 1 321 ? -0.301 -0.362 8.861 1.00 97.88 321 ALA A O 1
ATOM 2587 N N . LEU A 1 322 ? 0.852 -0.949 7.007 1.00 98.12 322 LEU A N 1
ATOM 2588 C CA . LEU A 1 322 ? -0.325 -1.111 6.151 1.00 98.12 322 LEU A CA 1
ATOM 2589 C C . LEU A 1 322 ? -1.219 -2.258 6.638 1.00 98.12 322 LEU A C 1
ATOM 2591 O O . LEU A 1 322 ? -2.415 -2.058 6.865 1.00 98.12 322 LEU A O 1
ATOM 2595 N N . ILE A 1 323 ? -0.628 -3.432 6.892 1.00 98.06 323 ILE A N 1
ATOM 2596 C CA . ILE A 1 323 ? -1.354 -4.616 7.379 1.00 98.06 323 ILE A CA 1
ATOM 2597 C C . ILE A 1 323 ? -2.004 -4.321 8.734 1.00 98.06 323 ILE A C 1
ATOM 2599 O O . ILE A 1 323 ? -3.200 -4.540 8.923 1.00 98.06 323 ILE A O 1
ATOM 2603 N N . LEU A 1 324 ? -1.240 -3.801 9.696 1.00 97.31 324 LEU A N 1
ATOM 2604 C CA . LEU A 1 324 ? -1.730 -3.520 11.042 1.00 97.31 324 LEU A CA 1
ATOM 2605 C C . LEU A 1 324 ? -2.816 -2.440 11.028 1.00 97.31 324 LEU A C 1
ATOM 2607 O O . LEU A 1 324 ? -3.802 -2.559 11.759 1.00 97.31 324 LEU A O 1
ATOM 2611 N N . GLY A 1 325 ? -2.662 -1.417 10.183 1.00 97.50 325 GLY A N 1
ATOM 2612 C CA . GLY A 1 325 ? -3.674 -0.393 9.956 1.00 97.50 325 GLY A CA 1
ATOM 2613 C C . GLY A 1 325 ? -4.978 -0.993 9.433 1.00 97.50 325 GLY A C 1
ATOM 2614 O O . GLY A 1 325 ? -6.026 -0.814 10.053 1.00 97.50 325 GLY A O 1
ATOM 2615 N N . PHE A 1 326 ? -4.906 -1.794 8.367 1.00 98.25 326 PHE A N 1
ATOM 2616 C CA . PHE A 1 326 ? -6.049 -2.526 7.820 1.00 98.25 326 PHE A CA 1
ATOM 2617 C C . PHE A 1 326 ? -6.736 -3.411 8.868 1.00 98.25 326 PHE A C 1
ATOM 2619 O O . PHE A 1 326 ? -7.954 -3.337 9.063 1.00 98.25 326 PHE A O 1
ATOM 2626 N N . VAL A 1 327 ? -5.955 -4.212 9.594 1.00 96.69 327 VAL A N 1
ATOM 2627 C CA . VAL A 1 327 ? -6.468 -5.139 10.604 1.00 96.69 327 VAL A CA 1
ATOM 2628 C C . VAL A 1 327 ? -7.163 -4.394 11.742 1.00 96.69 327 VAL A C 1
ATOM 2630 O O . VAL A 1 327 ? -8.261 -4.779 12.152 1.00 96.69 327 VAL A O 1
ATOM 2633 N N . ASN A 1 328 ? -6.552 -3.331 12.265 1.00 95.12 328 ASN A N 1
ATOM 2634 C CA . ASN A 1 328 ? -7.123 -2.580 13.379 1.00 95.12 328 ASN A CA 1
ATOM 2635 C C . ASN A 1 328 ? -8.347 -1.764 12.964 1.00 95.12 328 ASN A C 1
ATOM 2637 O O . ASN A 1 328 ? -9.319 -1.736 13.721 1.00 95.12 328 ASN A O 1
ATOM 2641 N N . TYR A 1 329 ? -8.353 -1.179 11.762 1.00 95.94 329 TYR A N 1
ATOM 2642 C CA . TYR A 1 329 ? -9.546 -0.543 11.204 1.00 95.94 329 TYR A CA 1
ATOM 2643 C C . TYR A 1 329 ? -10.728 -1.517 11.187 1.00 95.94 329 TYR A C 1
ATOM 2645 O O . TYR A 1 329 ? -11.772 -1.232 11.773 1.00 95.94 329 TYR A O 1
ATOM 2653 N N . TRP A 1 330 ? -10.555 -2.707 10.607 1.00 95.81 330 TRP A N 1
ATOM 2654 C CA . TRP A 1 330 ? -11.644 -3.678 10.521 1.00 95.81 330 TRP A CA 1
ATOM 2655 C C . TRP A 1 330 ? -12.071 -4.232 11.877 1.00 95.81 330 TRP A C 1
ATOM 2657 O O . TRP A 1 330 ? -13.268 -4.406 12.111 1.00 95.81 330 TRP A O 1
ATOM 2667 N N . LYS A 1 331 ? -11.137 -4.465 12.806 1.00 92.69 331 LYS A N 1
ATOM 2668 C CA . LYS A 1 331 ? -11.483 -4.843 14.186 1.00 92.69 331 LYS A CA 1
ATOM 2669 C C . LYS A 1 331 ? -12.403 -3.798 14.825 1.00 92.69 331 LYS A C 1
ATOM 2671 O O . LYS A 1 331 ? -13.482 -4.156 15.295 1.00 92.69 331 LYS A O 1
ATOM 2676 N N . ILE A 1 332 ? -12.014 -2.521 14.772 1.00 91.38 332 ILE A N 1
ATOM 2677 C CA . ILE A 1 332 ? -12.774 -1.405 15.353 1.00 91.38 332 ILE A CA 1
ATOM 2678 C C . ILE A 1 332 ? -14.145 -1.280 14.684 1.00 91.38 332 ILE A C 1
ATOM 2680 O O . ILE A 1 332 ? -15.162 -1.287 15.380 1.00 91.38 332 ILE A O 1
ATOM 2684 N N . THR A 1 333 ? -14.197 -1.234 13.353 1.00 92.00 333 THR A N 1
ATOM 2685 C CA . THR A 1 333 ? -15.444 -1.085 12.587 1.00 92.00 333 THR A CA 1
ATOM 2686 C C . THR A 1 333 ? -16.431 -2.217 12.883 1.00 92.00 333 THR A C 1
ATOM 2688 O O . THR A 1 333 ? -17.614 -1.984 13.134 1.00 92.00 333 THR A O 1
ATOM 2691 N N . LEU A 1 334 ? -15.956 -3.467 12.926 1.00 91.31 334 LEU A N 1
ATOM 2692 C CA . LEU A 1 334 ? -16.810 -4.634 13.163 1.00 91.31 334 LEU A CA 1
ATOM 2693 C C . LEU A 1 334 ? -17.251 -4.787 14.622 1.00 91.31 334 LEU A C 1
ATOM 2695 O O . LEU A 1 334 ? -18.217 -5.511 14.886 1.00 91.31 334 LEU A O 1
ATOM 2699 N N . ASP A 1 335 ? -16.548 -4.169 15.568 1.00 88.06 335 ASP A N 1
ATOM 2700 C CA . ASP A 1 335 ? -16.947 -4.148 16.975 1.00 88.06 335 ASP A CA 1
ATOM 2701 C C . ASP A 1 335 ? -17.906 -3.013 17.316 1.00 88.06 335 ASP A C 1
ATOM 2703 O O . ASP A 1 335 ? -18.788 -3.211 18.150 1.00 88.06 335 ASP A O 1
ATOM 2707 N N . ASN A 1 336 ? -17.800 -1.877 16.629 1.00 82.50 336 ASN A N 1
ATOM 2708 C CA . ASN A 1 336 ? -18.596 -0.688 16.927 1.00 82.50 336 ASN A CA 1
ATOM 2709 C C . ASN A 1 336 ? -19.901 -0.580 16.115 1.00 82.50 336 ASN A C 1
ATOM 2711 O O . ASN A 1 336 ? -20.639 0.375 16.314 1.00 82.50 336 ASN A O 1
ATOM 2715 N N . LYS A 1 337 ? -20.221 -1.560 15.247 1.00 65.94 337 LYS A N 1
ATOM 2716 C CA . LYS A 1 337 ? -21.414 -1.555 14.361 1.00 65.94 337 LYS A CA 1
ATOM 2717 C C . LYS A 1 337 ? -21.630 -0.199 13.647 1.00 65.94 337 LYS A C 1
ATOM 2719 O O . LYS A 1 337 ? -22.773 0.222 13.486 1.00 65.94 337 LYS A O 1
ATOM 2724 N N . ALA A 1 338 ? -20.537 0.466 13.274 1.00 52.81 338 ALA A N 1
ATOM 2725 C CA . ALA A 1 338 ? -20.552 1.745 12.566 1.00 52.81 338 ALA A CA 1
ATOM 2726 C C . ALA A 1 338 ? -20.885 1.586 11.074 1.00 52.81 338 ALA A C 1
ATOM 2728 O O . ALA A 1 338 ? -20.568 0.517 10.491 1.00 52.81 338 ALA A O 1
#

Mean predicted aligned error: 4.65 Å

Nearest PDB structures (foldseek):
  7o0x-assembly1_M  TM=2.035E-01  e=5.609E+00  Gemmatimonas phototrophica

Organism: NCBI:txid1798664

Sequence (338 aa):
MLDTFLPNPCFVDKSLTWCGAVADIAILLSVIAIFYALSRVYPNWKARVGIMFGGVFIFELFTSPMWVNPHFGFFAYAHRDVTYVLTLGWTALFLGVLFFVERYFASHGERARFAASVFLITVLGFIAEIALVAGDLREYAPEVKERLVGLFFLDVPVEAFYYIPVFSSLVLGFYKYALILKERALIAPVKKGKHVRNFVIAFVGVFLFELMIEPMVVNAQFPAWSYVYHDISIVMTLGWIVLLWLTTTLVGRFLPQVSEVRRFFLSLVAIAAFAAPIEEWLITHGYRIYSASAQADFSGFLTPITHMPIEVVFAVPCYFALILGFVNYWKITLDNKA